Protein AF-A0A0C3FP63-F1 (afdb_monomer)

Mean predicted aligned error: 10.24 Å

Foldseek 3Di:
DDDPDPVVPVDDPDDLQDDDPLQQVQLVCQVVCVVVQWHFDLLSHPPRGQPDDPPDDSPLDQSSQDDPRSNFKGWTQRRVPRAIWMKGKAFCVVFVCCPVVLCCLQVPDCVPPPLAQAFHFPDWDQDPVDNRIIITITHQWAQPLVDDAFFPLLVLQVCLSDLLDLDSVQKTWDCQFFPQAAPSRHRQAGNVDSNHGTDGDHCLVGPIRMHGHCCRVPDDDDPPDPDDPDDLSQLVSLVCCCVSPVQWKALPCLCVVLSVQSNDPDPVSRDDSVRSSVVSVVSVVPDDLCSLLDTIHTPPDDDDPVVVVVSVVVSVVCVVVPRPSHDDD

Solvent-accessible surface area (backbone atoms only — not comparable to full-atom values): 19164 Å² total; per-residue (Å²): 139,80,83,85,56,71,71,81,72,77,53,76,80,83,61,54,91,49,80,51,86,46,42,47,64,53,30,77,42,32,67,60,38,40,76,73,39,30,42,62,54,68,59,36,42,91,82,56,68,75,95,59,63,91,94,50,79,48,83,80,41,67,66,32,56,68,56,96,50,34,74,41,39,51,62,30,33,32,65,90,78,67,48,61,28,28,38,35,59,42,46,43,83,88,33,65,63,37,56,62,48,46,43,51,61,34,63,51,82,41,82,77,40,86,82,53,35,66,52,55,54,80,45,78,47,71,48,95,87,39,91,56,39,35,35,38,31,27,69,53,64,42,63,55,84,80,55,80,57,58,29,42,24,48,49,48,50,52,49,66,69,43,52,82,54,76,51,76,91,32,41,28,22,50,56,68,27,25,88,66,38,49,19,92,67,52,63,62,16,13,50,92,43,56,90,40,69,37,56,66,57,52,59,82,83,28,66,57,58,60,25,46,49,80,59,77,83,67,78,88,72,57,98,86,52,80,75,77,82,73,70,69,47,58,30,50,40,22,48,47,48,41,60,74,39,48,68,38,31,36,85,46,67,83,47,48,69,61,36,56,40,24,48,40,91,51,69,89,69,27,64,52,58,71,52,48,45,49,51,51,52,56,53,56,72,69,54,50,74,68,56,39,45,30,70,23,47,51,60,88,60,83,77,56,74,70,54,57,49,53,46,51,50,51,33,49,49,44,62,74,67,63,59,64,75,51,81,82,131

Structure (mmCIF, N/CA/C/O backbone):
data_AF-A0A0C3FP63-F1
#
_entry.id   AF-A0A0C3FP63-F1
#
loop_
_atom_site.group_PDB
_atom_site.id
_atom_site.type_symbol
_atom_site.label_atom_id
_atom_site.label_alt_id
_atom_site.label_comp_id
_atom_site.label_asym_id
_atom_site.label_entity_id
_atom_site.label_seq_id
_atom_site.pdbx_PDB_ins_code
_atom_site.Cartn_x
_atom_site.Cartn_y
_atom_site.Cartn_z
_atom_site.occupancy
_atom_site.B_iso_or_equiv
_atom_site.auth_seq_id
_atom_site.auth_comp_id
_atom_site.auth_asym_id
_atom_site.auth_atom_id
_atom_site.pdbx_PDB_model_num
ATOM 1 N N . MET A 1 1 ? 28.701 -10.115 16.917 1.00 35.44 1 MET A N 1
ATOM 2 C CA . MET A 1 1 ? 27.230 -10.005 16.890 1.00 35.44 1 MET A CA 1
ATOM 3 C C . MET A 1 1 ? 26.761 -9.943 18.330 1.00 35.44 1 MET A C 1
ATOM 5 O O . MET A 1 1 ? 26.537 -10.978 18.937 1.00 35.44 1 MET A O 1
ATOM 9 N N . GLU A 1 2 ? 26.719 -8.744 18.904 1.00 28.67 2 GLU A N 1
ATOM 10 C CA . GLU A 1 2 ? 26.057 -8.518 20.189 1.00 28.67 2 GLU A CA 1
ATOM 11 C C . GLU A 1 2 ? 24.635 -8.057 19.890 1.00 28.67 2 GLU A C 1
ATOM 13 O O . GLU A 1 2 ? 24.414 -7.119 19.124 1.00 28.67 2 GLU A O 1
ATOM 18 N N . HIS A 1 3 ? 23.670 -8.792 20.432 1.00 36.53 3 HIS A N 1
ATOM 19 C CA . HIS A 1 3 ? 22.254 -8.504 20.303 1.00 36.53 3 HIS A CA 1
ATOM 20 C C . HIS A 1 3 ? 21.933 -7.210 21.055 1.00 36.53 3 HIS A C 1
ATOM 22 O O . HIS A 1 3 ? 21.885 -7.196 22.284 1.00 36.53 3 HIS A O 1
ATOM 28 N N . LEU A 1 4 ? 21.679 -6.129 20.320 1.00 31.22 4 LEU A N 1
ATOM 29 C CA . LEU A 1 4 ? 21.035 -4.943 20.873 1.00 31.22 4 LEU A CA 1
ATOM 30 C C . LEU A 1 4 ? 19.592 -5.314 21.238 1.00 31.22 4 LEU A C 1
ATOM 32 O O . LEU A 1 4 ? 18.709 -5.373 20.384 1.00 31.22 4 LEU A O 1
ATOM 36 N N . THR A 1 5 ? 19.356 -5.625 22.510 1.00 36.62 5 THR A N 1
ATOM 37 C CA . THR A 1 5 ? 18.004 -5.821 23.041 1.00 36.62 5 THR A CA 1
ATOM 38 C C . THR A 1 5 ? 17.283 -4.473 23.204 1.00 36.62 5 THR A C 1
ATOM 40 O O . THR A 1 5 ? 17.937 -3.494 23.573 1.00 36.62 5 THR A O 1
ATOM 43 N N . PRO A 1 6 ? 15.944 -4.413 23.030 1.00 38.72 6 PRO A N 1
ATOM 44 C CA . PRO A 1 6 ? 15.126 -3.187 23.105 1.00 38.72 6 PRO A CA 1
ATOM 45 C C . PRO A 1 6 ? 15.301 -2.324 24.367 1.00 38.72 6 PRO A C 1
ATOM 47 O O . PRO A 1 6 ? 14.989 -1.135 24.349 1.00 38.72 6 PRO A O 1
ATOM 50 N N . ALA A 1 7 ? 15.852 -2.891 25.445 1.00 32.94 7 ALA A N 1
ATOM 51 C CA . ALA A 1 7 ? 16.184 -2.182 26.680 1.00 32.94 7 ALA A CA 1
ATOM 52 C C . ALA A 1 7 ? 17.160 -1.001 26.484 1.00 32.94 7 ALA A C 1
ATOM 54 O O . ALA A 1 7 ? 17.187 -0.096 27.314 1.00 32.94 7 ALA A O 1
ATOM 55 N N . TYR A 1 8 ? 17.922 -0.965 25.382 1.00 36.94 8 TYR A N 1
ATOM 56 C CA . TYR A 1 8 ? 18.882 0.111 25.097 1.00 36.94 8 TYR A CA 1
ATOM 57 C C . TYR A 1 8 ? 18.229 1.480 24.807 1.00 36.94 8 TYR A C 1
ATOM 59 O O . TYR A 1 8 ? 18.916 2.497 24.848 1.00 36.94 8 TYR A O 1
ATOM 67 N N . PHE A 1 9 ? 16.914 1.526 24.550 1.00 39.12 9 PHE A N 1
ATOM 68 C CA . PHE A 1 9 ? 16.173 2.759 24.234 1.00 39.12 9 PHE A CA 1
ATOM 69 C C . PHE A 1 9 ? 15.203 3.228 25.332 1.00 39.12 9 PHE A C 1
ATOM 71 O O . PHE A 1 9 ? 14.447 4.167 25.101 1.00 39.12 9 PHE A O 1
ATOM 78 N N . GLY A 1 10 ? 15.191 2.603 26.517 1.00 34.69 10 GLY A N 1
ATOM 79 C CA . GLY A 1 10 ? 14.303 3.024 27.615 1.00 34.69 10 GLY A CA 1
ATOM 80 C C . GLY A 1 10 ? 12.802 2.893 27.314 1.00 34.69 10 GLY A C 1
ATOM 81 O O . GLY A 1 10 ? 11.982 3.492 28.005 1.00 34.69 10 GLY A O 1
ATOM 82 N N . LEU A 1 11 ? 12.433 2.123 26.288 1.00 45.69 11 LEU A N 1
ATOM 83 C CA . LEU A 1 11 ? 11.050 1.779 25.982 1.00 45.69 11 LEU A CA 1
ATOM 84 C C . LEU A 1 11 ? 10.690 0.532 26.794 1.00 45.69 11 LEU A C 1
ATOM 86 O O . LEU A 1 11 ? 11.304 -0.522 26.606 1.00 45.69 11 LEU A O 1
ATOM 90 N N . GLU A 1 12 ? 9.722 0.644 27.707 1.00 49.94 12 GLU A N 1
ATOM 91 C CA . GLU A 1 12 ? 9.141 -0.543 28.338 1.00 49.94 12 GLU A CA 1
ATOM 92 C C . GLU A 1 12 ? 8.642 -1.516 27.254 1.00 49.94 12 GLU A C 1
ATOM 94 O O . GLU A 1 12 ? 8.151 -1.075 26.208 1.00 49.94 12 GLU A O 1
ATOM 99 N N . PRO A 1 13 ? 8.774 -2.839 27.460 1.00 60.53 13 PRO A N 1
ATOM 100 C CA . PRO A 1 13 ? 8.268 -3.814 26.506 1.00 60.53 13 PRO A CA 1
ATOM 101 C C . PRO A 1 13 ? 6.771 -3.586 26.272 1.00 60.53 13 PRO A C 1
ATOM 103 O O . PRO A 1 13 ? 5.992 -3.469 27.218 1.00 60.53 13 PRO A O 1
ATOM 106 N N . LEU A 1 14 ? 6.378 -3.516 24.998 1.00 68.56 14 LEU A N 1
ATOM 107 C CA . LEU A 1 14 ? 5.006 -3.234 24.588 1.00 68.56 14 LEU A CA 1
ATOM 108 C C . LEU A 1 14 ? 4.030 -4.224 25.243 1.00 68.56 14 LEU A C 1
ATOM 110 O O . LEU A 1 14 ? 4.072 -5.426 24.973 1.00 68.56 14 LEU A O 1
ATOM 114 N N . ASN A 1 15 ? 3.135 -3.716 26.091 1.00 77.94 15 ASN A N 1
ATOM 115 C CA . ASN A 1 15 ? 2.099 -4.529 26.717 1.00 77.94 15 ASN A CA 1
ATOM 116 C C . ASN A 1 15 ? 0.913 -4.691 25.757 1.00 77.94 15 ASN A C 1
ATOM 118 O O . ASN A 1 15 ? 0.068 -3.807 25.651 1.00 77.94 15 ASN A O 1
ATOM 122 N N . LEU A 1 16 ? 0.842 -5.839 25.079 1.00 80.56 16 LEU A N 1
ATOM 123 C CA . LEU A 1 16 ? -0.215 -6.147 24.105 1.00 80.56 16 LEU A CA 1
ATOM 124 C C . LEU A 1 16 ? -1.619 -6.200 24.726 1.00 80.56 16 LEU A C 1
ATOM 126 O O . LEU A 1 16 ? -2.606 -6.026 24.013 1.00 80.56 16 LEU A O 1
ATOM 130 N N . GLY A 1 17 ? -1.709 -6.415 26.042 1.00 79.25 17 GLY A N 1
ATOM 131 C CA . GLY A 1 17 ? -2.965 -6.462 26.784 1.00 79.25 17 GLY A CA 1
ATOM 132 C C . GLY A 1 17 ? -3.493 -5.100 27.237 1.00 79.25 17 GLY A C 1
ATOM 133 O O . GLY A 1 17 ? -4.460 -5.038 27.991 1.00 79.25 17 GLY A O 1
ATOM 134 N N . LYS A 1 18 ? -2.857 -4.004 26.815 1.00 83.62 18 LYS A N 1
ATOM 135 C CA . LYS A 1 18 ? -3.347 -2.642 27.024 1.00 83.62 18 LYS A CA 1
ATOM 136 C C . LYS A 1 18 ? -3.367 -1.897 25.697 1.00 83.62 18 LYS A C 1
ATOM 138 O O . LYS A 1 18 ? -2.550 -2.162 24.811 1.00 83.62 18 LYS A O 1
ATOM 143 N N . LEU A 1 19 ? -4.298 -0.957 25.573 1.00 84.88 19 LEU A N 1
ATOM 144 C CA . LEU A 1 19 ? -4.234 0.037 24.512 1.00 84.88 19 LEU A CA 1
ATOM 145 C C . LEU A 1 19 ? -3.072 0.985 24.794 1.00 84.88 19 LEU A C 1
ATOM 147 O O . LEU A 1 19 ? -2.810 1.359 25.938 1.00 84.88 19 LEU A O 1
ATOM 151 N N . THR A 1 20 ? -2.351 1.350 23.743 1.00 83.50 20 THR A N 1
ATOM 152 C CA . THR A 1 20 ? -1.383 2.445 23.825 1.00 83.50 20 THR A CA 1
ATOM 153 C C . THR A 1 20 ? -2.111 3.792 23.790 1.00 83.50 20 THR A C 1
ATOM 155 O O . THR A 1 20 ? -3.207 3.885 23.244 1.00 83.50 20 THR A O 1
ATOM 158 N N . LEU A 1 21 ? -1.473 4.871 24.257 1.00 82.44 21 LEU A N 1
ATOM 159 C CA . LEU A 1 21 ? -2.008 6.242 24.118 1.00 82.44 21 LEU A CA 1
ATOM 160 C C . LEU A 1 21 ? -2.342 6.613 22.660 1.00 82.44 21 LEU A C 1
ATOM 162 O O . LEU A 1 21 ? -3.172 7.473 22.391 1.00 82.44 21 LEU A O 1
ATOM 166 N N . GLN A 1 22 ? -1.672 5.976 21.695 1.00 82.06 22 GLN A N 1
ATOM 167 C CA . GLN A 1 22 ? -1.927 6.186 20.269 1.00 82.06 22 GLN A CA 1
ATOM 168 C C . GLN A 1 22 ? -3.209 5.493 19.785 1.00 82.06 22 GLN A C 1
ATOM 170 O O . GLN A 1 22 ? -3.723 5.835 18.725 1.00 82.06 22 GLN A O 1
ATOM 175 N N . GLU A 1 23 ? -3.701 4.508 20.534 1.00 87.56 23 GLU A N 1
ATOM 176 C CA . GLU A 1 23 ? -4.875 3.698 20.215 1.00 87.56 23 GLU A CA 1
ATOM 177 C C . GLU A 1 23 ? -6.151 4.182 20.910 1.00 87.56 23 GLU A C 1
ATOM 179 O O . GLU A 1 23 ? -7.236 3.950 20.381 1.00 87.56 23 GLU A O 1
ATOM 184 N N . GLU A 1 24 ? -6.029 4.874 22.048 1.00 89.88 24 GLU A N 1
ATOM 185 C CA . GLU A 1 24 ? -7.158 5.384 22.846 1.00 89.88 24 GLU A CA 1
ATOM 186 C C . GLU A 1 24 ? -8.142 6.203 22.007 1.00 89.88 24 GLU A C 1
ATOM 188 O O . GLU A 1 24 ? -9.342 5.948 22.058 1.00 89.88 24 GLU A O 1
ATOM 193 N N . PHE A 1 25 ? -7.634 7.070 21.121 1.00 91.06 25 PHE A N 1
ATOM 194 C CA . PHE A 1 25 ? -8.463 7.845 20.192 1.00 91.06 25 PHE A CA 1
ATOM 195 C C . PHE A 1 25 ? -9.475 6.976 19.428 1.00 91.06 25 PHE A C 1
ATOM 197 O O . PHE A 1 25 ? -10.627 7.370 19.262 1.00 91.06 25 PHE A O 1
ATOM 204 N N . TRP A 1 26 ? -9.065 5.798 18.953 1.00 93.12 26 TRP A N 1
ATOM 205 C CA . TRP A 1 26 ? -9.946 4.922 18.181 1.00 93.12 26 TRP A CA 1
ATOM 206 C C . TRP A 1 26 ? -10.981 4.221 19.050 1.00 93.12 26 TRP A C 1
ATOM 208 O O . TRP A 1 26 ? -12.105 4.037 18.594 1.00 93.12 26 TRP A O 1
ATOM 218 N N . CYS A 1 27 ? -10.618 3.869 20.284 1.00 92.69 27 CYS A N 1
ATOM 219 C CA . CYS A 1 27 ? -11.555 3.327 21.264 1.00 92.69 27 CYS A CA 1
ATOM 220 C C . CYS A 1 27 ? -12.641 4.361 21.599 1.00 92.69 27 CYS A C 1
ATOM 222 O O . CYS A 1 27 ? -13.831 4.079 21.465 1.00 92.69 27 CYS A O 1
ATOM 224 N N . ASP A 1 28 ? -12.233 5.598 21.899 1.00 92.19 28 ASP A N 1
ATOM 225 C CA . ASP A 1 28 ? -13.142 6.697 22.244 1.00 92.19 28 ASP A CA 1
ATOM 226 C C . ASP A 1 28 ? -14.136 7.013 21.113 1.00 92.19 28 ASP A C 1
ATOM 228 O O . ASP A 1 28 ? -15.292 7.356 21.357 1.00 92.19 28 ASP A O 1
ATOM 232 N N . HIS A 1 29 ? -13.705 6.856 19.856 1.00 92.88 29 HIS A N 1
ATOM 233 C CA . HIS A 1 29 ? -14.516 7.142 18.668 1.00 92.88 29 HIS A CA 1
ATOM 234 C C . HIS A 1 29 ? -15.173 5.897 18.052 1.00 92.88 29 HIS A C 1
ATOM 236 O O . HIS A 1 29 ? -15.817 6.010 17.004 1.00 92.88 29 HIS A O 1
ATOM 242 N N . GLN A 1 30 ? -15.052 4.717 18.675 1.00 94.25 30 GLN A N 1
ATOM 243 C CA . GLN A 1 30 ? -15.555 3.456 18.120 1.00 94.25 30 GLN A CA 1
ATOM 244 C C . GLN A 1 30 ? -17.057 3.528 17.832 1.00 94.25 30 GLN A C 1
ATOM 246 O O . GLN A 1 30 ? -17.494 3.170 16.736 1.00 94.25 30 GLN A O 1
ATOM 251 N N . LYS A 1 31 ? -17.845 4.038 18.786 1.00 94.56 31 LYS A N 1
ATOM 252 C CA . LYS A 1 31 ? -19.304 4.076 18.656 1.00 94.56 31 LYS A CA 1
ATOM 253 C C . LYS A 1 31 ? -19.759 5.012 17.537 1.00 94.56 31 LYS A C 1
ATOM 255 O O . LYS A 1 31 ? -20.627 4.657 16.745 1.00 94.56 31 LYS A O 1
ATOM 260 N N . TRP A 1 32 ? -19.126 6.178 17.436 1.00 94.88 32 TRP A N 1
ATOM 261 C CA . TRP A 1 32 ? -19.396 7.136 16.368 1.00 94.88 32 TRP A CA 1
ATOM 262 C C . TRP A 1 32 ? -19.024 6.573 14.987 1.00 94.88 32 TRP A C 1
ATOM 264 O O . TRP A 1 32 ? -19.816 6.680 14.052 1.00 94.88 32 TRP A O 1
ATOM 274 N N . LEU A 1 33 ? -17.870 5.905 14.857 1.00 95.69 33 LEU A N 1
ATOM 275 C CA . LEU A 1 33 ? -17.480 5.235 13.610 1.00 95.69 33 LEU A CA 1
ATOM 276 C C . LEU A 1 33 ? -18.484 4.146 13.215 1.00 95.69 33 LEU A C 1
ATOM 278 O O . LEU A 1 33 ? -18.855 4.061 12.042 1.00 95.69 33 LEU A O 1
ATOM 282 N N . GLN A 1 34 ? -18.974 3.371 14.188 1.00 96.19 34 GLN A N 1
ATOM 283 C CA . GLN A 1 34 ? -20.010 2.365 13.962 1.00 96.19 34 GLN A CA 1
ATOM 284 C C . GLN A 1 34 ? -21.296 3.001 13.424 1.00 96.19 34 GLN A C 1
ATOM 286 O O . GLN A 1 34 ? -21.867 2.491 12.460 1.00 96.19 34 GLN A O 1
ATOM 291 N N . ASP A 1 35 ? -21.727 4.122 14.003 1.00 95.69 35 ASP A N 1
ATOM 292 C CA . ASP A 1 35 ? -22.914 4.856 13.558 1.00 95.69 35 ASP A CA 1
ATOM 293 C C . ASP A 1 35 ? -22.711 5.472 12.155 1.00 95.69 35 ASP A C 1
ATOM 295 O O . ASP A 1 35 ? -23.657 5.570 11.373 1.00 95.69 35 ASP A O 1
ATOM 299 N N . CYS A 1 36 ? -21.468 5.802 11.779 1.00 95.69 36 CYS A N 1
ATOM 300 C CA . CYS A 1 36 ? -21.077 6.153 10.407 1.00 95.69 36 CYS A CA 1
ATOM 301 C C . CYS A 1 36 ? -20.972 4.948 9.448 1.00 95.69 36 CYS A C 1
ATOM 303 O O . CYS A 1 36 ? -20.681 5.144 8.267 1.00 95.69 36 CYS A O 1
ATOM 305 N N . GLY A 1 37 ? -21.201 3.717 9.916 1.00 97.31 37 GLY A N 1
ATOM 306 C CA . GLY A 1 37 ? -21.165 2.505 9.096 1.00 97.31 37 GLY A CA 1
ATOM 307 C C . GLY A 1 37 ? -19.813 1.783 9.056 1.00 97.31 37 GLY A C 1
ATOM 308 O O . GLY A 1 37 ? -19.596 0.984 8.144 1.00 97.31 37 GLY A O 1
ATOM 309 N N . TYR A 1 38 ? -18.908 2.038 10.005 1.00 97.38 38 TYR A N 1
ATOM 310 C CA . TYR A 1 38 ? -17.561 1.456 10.055 1.00 97.38 38 TYR A CA 1
ATOM 311 C C . TYR A 1 38 ? -17.292 0.772 11.397 1.00 97.38 38 TYR A C 1
ATOM 313 O O . TYR A 1 38 ? -17.278 1.409 12.446 1.00 97.38 38 TYR A O 1
ATOM 321 N N . MET A 1 39 ? -17.065 -0.538 11.372 1.00 96.19 39 MET A N 1
ATOM 322 C CA . MET A 1 39 ? -16.824 -1.339 12.569 1.00 96.19 39 MET A CA 1
ATOM 323 C C . MET A 1 39 ? -15.330 -1.560 12.804 1.00 96.19 39 MET A C 1
ATOM 325 O O . MET A 1 39 ? -14.654 -2.191 11.985 1.00 96.19 39 MET A O 1
ATOM 329 N N . LEU A 1 40 ? -14.798 -1.031 13.906 1.00 94.75 40 LEU A N 1
ATOM 330 C CA . LEU A 1 40 ? -13.422 -1.293 14.331 1.00 94.75 40 LEU A CA 1
ATOM 331 C C . LEU A 1 40 ? -13.253 -2.729 14.852 1.00 94.75 40 LEU A C 1
ATOM 333 O O . LEU A 1 40 ? -14.222 -3.398 15.215 1.00 94.75 40 LEU A O 1
ATOM 337 N N . ARG A 1 41 ? -12.001 -3.192 14.897 1.00 92.12 41 ARG A N 1
ATOM 338 C CA . ARG A 1 41 ? -11.625 -4.502 15.450 1.00 92.12 41 ARG A CA 1
ATOM 339 C C . ARG A 1 41 ? -11.983 -4.623 16.943 1.00 92.12 41 ARG A C 1
ATOM 341 O O . ARG A 1 41 ? -12.010 -3.596 17.627 1.00 92.12 41 ARG A O 1
ATOM 348 N N . PRO A 1 42 ? -12.174 -5.848 17.479 1.00 90.81 42 PRO A N 1
ATOM 349 C CA . PRO A 1 42 ? -12.529 -6.076 18.886 1.00 90.81 42 PRO A CA 1
ATOM 350 C C . PRO A 1 42 ? -1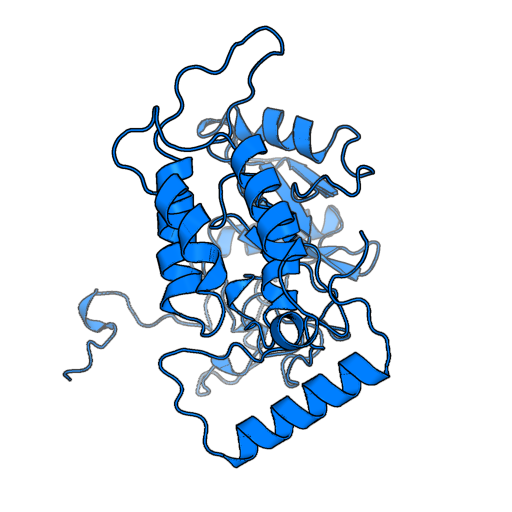1.630 -5.355 19.897 1.00 90.81 42 PRO A C 1
ATOM 352 O O . PRO A 1 42 ? -12.118 -4.895 20.923 1.00 90.81 42 PRO A O 1
ATOM 355 N N . ARG A 1 43 ? -10.342 -5.185 19.571 1.00 91.38 43 ARG A N 1
ATOM 356 C CA . ARG A 1 43 ? -9.356 -4.437 20.367 1.00 91.38 43 ARG A CA 1
ATOM 357 C C . ARG A 1 43 ? -9.803 -3.017 20.745 1.00 91.38 43 ARG A C 1
ATOM 359 O O . ARG A 1 43 ? -9.407 -2.522 21.792 1.00 91.38 43 ARG A O 1
ATOM 366 N N . TYR A 1 44 ? -10.593 -2.356 19.901 1.00 92.69 44 TYR A N 1
ATOM 367 C CA . TYR A 1 44 ? -11.022 -0.965 20.095 1.00 92.69 44 TYR A CA 1
ATOM 368 C C . TYR A 1 44 ? -12.439 -0.849 20.672 1.00 92.69 44 TYR A C 1
ATOM 370 O O . TYR A 1 44 ? -13.027 0.227 20.631 1.00 92.69 44 TYR A O 1
ATOM 378 N N . MET A 1 45 ? -13.013 -1.946 21.171 1.00 90.88 45 MET A N 1
ATOM 379 C CA . MET A 1 45 ? -14.311 -1.921 21.844 1.00 90.88 45 MET A CA 1
ATOM 380 C C . MET A 1 45 ? -14.158 -1.413 23.281 1.00 90.88 45 MET A C 1
ATOM 382 O O . MET A 1 45 ? -13.188 -1.745 23.961 1.00 90.88 45 MET A O 1
ATOM 386 N N . LEU A 1 46 ? -15.135 -0.635 23.759 1.00 85.44 46 LEU A N 1
ATOM 387 C CA . LEU A 1 46 ? -15.100 -0.013 25.091 1.00 85.44 46 LEU A CA 1
ATOM 388 C C . LEU A 1 46 ? -14.956 -1.039 26.230 1.00 85.44 46 LEU A C 1
ATOM 390 O O . LEU A 1 46 ? -14.335 -0.764 27.252 1.00 85.44 46 LEU A O 1
ATOM 394 N N . ASP A 1 47 ? -15.535 -2.222 26.049 1.00 86.06 47 ASP A N 1
ATOM 395 C CA . ASP A 1 47 ? -15.516 -3.346 26.980 1.00 86.06 47 ASP A CA 1
ATOM 396 C C . ASP A 1 47 ? -14.527 -4.446 26.566 1.00 86.06 47 ASP A C 1
ATOM 398 O O . ASP A 1 47 ? -14.660 -5.588 27.011 1.00 86.06 47 ASP A O 1
ATOM 402 N N . TRP A 1 48 ? -13.533 -4.122 25.729 1.00 89.31 48 TRP A N 1
ATOM 403 C CA . TRP A 1 48 ? -12.534 -5.084 25.275 1.00 89.31 48 TRP A CA 1
ATOM 404 C C . TRP A 1 48 ? -11.848 -5.782 26.455 1.00 89.31 48 TRP A C 1
ATOM 406 O O . TRP A 1 48 ? -11.304 -5.161 27.373 1.00 89.31 48 TRP A O 1
ATOM 416 N N . GLN A 1 49 ? -11.858 -7.110 26.397 1.00 85.75 49 GLN A N 1
ATOM 417 C CA . GLN A 1 49 ? -11.125 -7.989 27.293 1.00 85.75 49 GLN A CA 1
ATOM 418 C C . GLN A 1 49 ? -10.200 -8.865 26.463 1.00 85.75 49 GLN A C 1
ATOM 420 O O . GLN A 1 49 ? -10.516 -9.205 25.323 1.00 85.75 49 GLN A O 1
ATOM 425 N N . LEU A 1 50 ? -9.074 -9.260 27.058 1.00 86.81 50 LEU A N 1
ATOM 426 C CA . LEU A 1 50 ? -8.111 -10.138 26.404 1.00 86.81 50 LEU A CA 1
ATOM 427 C C . LEU A 1 50 ? -8.800 -11.420 25.941 1.00 86.81 50 LEU A C 1
ATOM 429 O O . LEU A 1 50 ? -9.387 -12.140 26.750 1.00 86.81 50 LEU A O 1
ATOM 433 N N . SER A 1 51 ? -8.660 -11.749 24.659 1.00 87.06 51 SER A N 1
ATOM 434 C CA . SER A 1 51 ? -9.097 -13.051 24.150 1.00 87.06 51 SER A CA 1
ATOM 435 C C . SER A 1 51 ? -8.175 -14.208 24.579 1.00 87.06 51 SER A C 1
ATOM 437 O O . SER A 1 51 ? -8.466 -15.374 24.296 1.00 87.06 51 SER A O 1
ATOM 439 N N . TRP A 1 52 ? -7.080 -13.903 25.291 1.00 86.69 52 TRP A N 1
ATOM 440 C CA . TRP A 1 52 ? -6.068 -14.851 25.753 1.00 86.69 52 TRP A CA 1
ATOM 441 C C . TRP A 1 52 ? -5.778 -14.746 27.260 1.00 86.69 52 TRP A C 1
ATOM 443 O O . TRP A 1 52 ? -5.973 -13.688 27.863 1.00 86.69 52 TRP A O 1
ATOM 453 N N . PRO A 1 53 ? -5.267 -15.823 27.892 1.00 84.38 53 PRO A N 1
ATOM 454 C CA . PRO A 1 53 ? -4.833 -15.777 29.287 1.00 84.38 53 PRO A CA 1
ATOM 455 C C . PRO A 1 53 ? -3.639 -14.834 29.482 1.00 84.38 53 PRO A C 1
ATOM 457 O O . PRO A 1 53 ? -2.721 -14.828 28.667 1.00 84.38 53 PRO A O 1
ATOM 460 N N . VAL A 1 54 ? -3.601 -14.107 30.603 1.00 76.75 54 VAL A N 1
ATOM 461 C CA . VAL A 1 54 ? -2.562 -13.099 30.915 1.00 76.75 54 VAL A CA 1
ATOM 462 C C . VAL A 1 54 ? -1.131 -13.660 30.839 1.00 76.75 54 VAL A C 1
ATOM 464 O O . VAL A 1 54 ? -0.211 -12.943 30.455 1.00 76.75 54 VAL A O 1
ATOM 467 N N . ASP A 1 55 ? -0.954 -14.950 31.133 1.00 75.62 55 ASP A N 1
ATOM 468 C CA . ASP A 1 55 ? 0.350 -15.626 31.156 1.00 75.62 55 ASP A CA 1
ATOM 469 C C . ASP A 1 55 ? 0.816 -16.142 29.779 1.00 75.62 55 ASP A C 1
ATOM 471 O O . ASP A 1 55 ? 1.890 -16.736 29.655 1.00 75.62 55 ASP A O 1
ATOM 475 N N . VAL A 1 56 ? 0.018 -15.937 28.725 1.00 79.56 56 VAL A N 1
ATOM 476 C CA . VAL A 1 56 ? 0.319 -16.378 27.356 1.00 79.56 56 VAL A CA 1
ATOM 477 C C . VAL A 1 56 ? 0.819 -15.202 26.520 1.00 79.56 56 VAL A C 1
ATOM 479 O O . VAL A 1 56 ? 0.370 -14.063 26.656 1.00 79.56 56 VAL A O 1
ATOM 482 N N . ARG A 1 57 ? 1.746 -15.474 25.592 1.00 73.12 57 ARG A N 1
ATOM 483 C CA . ARG A 1 57 ? 2.155 -14.481 24.593 1.00 73.12 57 ARG A CA 1
ATOM 484 C C . ARG A 1 57 ? 0.966 -14.153 23.691 1.00 73.12 57 ARG A C 1
ATOM 486 O O . ARG A 1 57 ? 0.609 -14.947 22.829 1.00 73.12 57 ARG A O 1
ATOM 493 N N . GLY A 1 58 ? 0.422 -12.947 23.836 1.00 78.44 58 GLY A N 1
ATOM 494 C CA . GLY A 1 58 ? -0.716 -12.480 23.040 1.00 78.44 58 GLY A CA 1
ATOM 495 C C . GLY A 1 58 ? -0.477 -12.450 21.527 1.00 78.44 58 GLY A C 1
ATOM 496 O O . GLY A 1 58 ? -1.437 -12.419 20.779 1.00 78.44 58 GLY A O 1
ATOM 497 N N . MET A 1 59 ? 0.769 -12.522 21.040 1.00 80.06 59 MET A N 1
ATOM 498 C CA . MET A 1 59 ? 1.095 -12.425 19.604 1.00 80.06 59 MET A CA 1
ATOM 499 C C . MET A 1 59 ? 0.361 -13.428 18.690 1.00 80.06 59 MET A C 1
ATOM 501 O O . MET A 1 59 ? 0.305 -13.194 17.486 1.00 80.06 59 MET A O 1
ATOM 505 N N . GLU A 1 60 ? -0.204 -14.509 19.229 1.00 82.62 60 GLU A N 1
ATOM 506 C CA . GLU A 1 60 ? -1.005 -15.495 18.483 1.00 82.62 60 GLU A CA 1
ATOM 507 C C . GLU A 1 60 ? -2.492 -15.115 18.333 1.00 82.62 60 GLU A C 1
ATOM 509 O O . GLU A 1 60 ? -3.245 -15.819 17.660 1.00 82.62 60 GLU A O 1
ATOM 514 N N . TYR A 1 61 ? -2.921 -14.010 18.942 1.00 88.31 61 TYR A N 1
ATOM 515 C CA . TYR A 1 61 ? -4.307 -13.557 18.980 1.00 88.31 61 TYR A CA 1
ATOM 516 C C . TYR A 1 61 ? -4.489 -12.280 18.153 1.00 88.31 61 TYR A C 1
ATOM 518 O O . TYR A 1 61 ? -3.594 -11.435 18.069 1.00 88.31 61 TYR A O 1
ATOM 526 N N . GLU A 1 62 ? -5.655 -12.159 17.521 1.00 90.38 62 GLU A N 1
ATOM 527 C CA . GLU A 1 62 ? -5.983 -11.088 16.571 1.00 90.38 62 GLU A CA 1
ATOM 528 C C . GLU A 1 62 ? -6.018 -9.714 17.259 1.00 90.38 62 GLU A C 1
ATOM 530 O O . GLU A 1 62 ? -5.315 -8.779 16.868 1.00 90.38 62 GLU A O 1
ATOM 535 N N . ASP A 1 63 ? -6.748 -9.628 18.367 1.00 87.94 63 ASP A N 1
ATOM 536 C CA . ASP A 1 63 ? -6.951 -8.424 19.174 1.00 87.94 63 ASP A CA 1
ATOM 537 C C . ASP A 1 63 ? -5.700 -8.009 19.973 1.00 87.94 63 ASP A C 1
ATOM 539 O O . ASP A 1 63 ? -5.635 -6.918 20.547 1.00 87.94 63 ASP A O 1
ATOM 543 N N . ALA A 1 64 ? -4.656 -8.839 19.949 1.00 86.94 64 ALA A N 1
ATOM 544 C CA . ALA A 1 64 ? -3.321 -8.503 20.428 1.00 86.94 64 ALA A CA 1
ATOM 545 C C . ALA A 1 64 ? -2.474 -7.752 19.403 1.00 86.94 64 ALA A C 1
ATOM 547 O O . ALA A 1 64 ? -1.426 -7.254 19.795 1.00 86.94 64 ALA A O 1
ATOM 548 N N . GLN A 1 65 ? -2.852 -7.702 18.119 1.00 86.31 65 GLN A N 1
ATOM 549 C CA . GLN A 1 65 ? -2.009 -7.116 17.074 1.00 86.31 65 GLN A CA 1
ATOM 550 C C . GLN A 1 65 ? -2.198 -5.588 17.011 1.00 86.31 65 GLN A C 1
ATOM 552 O O . GLN A 1 65 ? -3.204 -5.118 16.451 1.00 86.31 65 GLN A O 1
ATOM 557 N N . PRO A 1 66 ? -1.252 -4.789 17.545 1.00 77.44 66 PRO A N 1
ATOM 558 C CA . PRO A 1 66 ? -1.352 -3.341 17.514 1.00 77.44 66 PRO A CA 1
ATOM 559 C C . PRO A 1 66 ? -1.022 -2.825 16.114 1.00 77.44 66 PRO A C 1
ATOM 561 O O . PRO A 1 66 ? -0.282 -3.445 15.344 1.00 77.44 66 PRO A O 1
ATOM 564 N N . LEU A 1 67 ? -1.524 -1.639 15.799 1.00 81.25 67 LEU A N 1
ATOM 565 C CA . LEU A 1 67 ? -1.132 -0.936 14.585 1.00 81.25 67 LEU A CA 1
ATOM 566 C C . LEU A 1 67 ? 0.163 -0.159 14.812 1.00 81.25 67 LEU A C 1
ATOM 568 O O . LEU A 1 67 ? 0.258 0.659 15.722 1.00 81.25 67 LEU A O 1
ATOM 572 N N . ILE A 1 68 ? 1.135 -0.337 13.914 1.00 73.56 68 ILE A N 1
ATOM 573 C CA . ILE A 1 68 ? 2.432 0.364 13.969 1.00 73.56 68 ILE A CA 1
ATOM 574 C C . ILE A 1 68 ? 2.255 1.894 13.920 1.00 73.56 68 ILE A C 1
ATOM 576 O O . ILE A 1 68 ? 3.037 2.635 14.507 1.00 73.56 68 ILE A O 1
ATOM 580 N N . ARG A 1 69 ? 1.222 2.383 13.219 1.00 80.12 69 ARG A N 1
ATOM 581 C CA . ARG A 1 69 ? 0.927 3.816 13.042 1.00 80.12 69 ARG A CA 1
ATOM 582 C C . ARG A 1 69 ? -0.424 4.209 13.639 1.00 80.12 69 ARG A C 1
ATOM 584 O O . ARG A 1 69 ? -1.091 5.085 13.081 1.00 80.12 69 ARG A O 1
ATOM 591 N N . ALA A 1 70 ? -0.801 3.591 14.763 1.00 81.06 70 ALA A N 1
ATOM 592 C CA . ALA A 1 70 ? -2.090 3.794 15.430 1.00 81.06 70 ALA A CA 1
ATOM 593 C C . ALA A 1 70 ? -2.446 5.275 15.642 1.00 81.06 70 ALA A C 1
ATOM 595 O O . ALA A 1 70 ? -3.601 5.643 15.504 1.00 81.06 70 ALA A O 1
ATOM 596 N N . LEU A 1 71 ? -1.464 6.164 15.837 1.00 85.00 71 LEU A N 1
ATOM 597 C CA . LEU A 1 71 ? -1.710 7.605 15.983 1.00 85.00 71 LEU A CA 1
ATOM 598 C C . LEU A 1 71 ? -2.443 8.249 14.785 1.00 85.00 71 LEU A C 1
ATOM 600 O O . LEU A 1 71 ? -3.066 9.298 14.926 1.00 85.00 71 LEU A O 1
ATOM 604 N N . THR A 1 72 ? -2.314 7.674 13.587 1.00 86.50 72 THR A N 1
ATOM 605 C CA . THR A 1 72 ? -2.826 8.275 12.341 1.00 86.50 72 THR A CA 1
ATOM 606 C C . THR A 1 72 ? -3.561 7.303 11.430 1.00 86.50 72 THR A C 1
ATOM 608 O O . THR A 1 72 ? -4.234 7.760 10.512 1.00 86.50 72 THR A O 1
ATOM 611 N N . ILE A 1 73 ? -3.427 5.993 11.636 1.00 90.62 73 ILE A N 1
ATOM 612 C CA . ILE A 1 73 ? -3.982 4.965 10.755 1.00 90.62 73 ILE A CA 1
ATOM 613 C C . ILE A 1 73 ? -4.676 3.895 11.593 1.00 90.62 73 ILE A C 1
ATOM 615 O O . ILE A 1 73 ? -4.108 3.450 12.589 1.00 90.62 73 ILE A O 1
ATOM 619 N N . ASN A 1 74 ? -5.857 3.462 11.151 1.00 93.62 74 ASN A N 1
ATOM 620 C CA . ASN A 1 74 ? -6.542 2.267 11.640 1.00 93.62 74 ASN A CA 1
ATOM 621 C C . ASN A 1 74 ? -7.200 1.491 10.497 1.00 93.62 74 ASN A C 1
ATOM 623 O O . ASN A 1 74 ? -7.283 1.981 9.375 1.00 93.62 74 ASN A O 1
ATOM 627 N N . ASP A 1 75 ? -7.624 0.269 10.767 1.00 93.38 75 ASP A N 1
ATOM 628 C CA . ASP A 1 75 ? -8.358 -0.593 9.858 1.00 93.38 75 ASP A CA 1
ATOM 629 C C . ASP A 1 75 ? -9.777 -0.843 10.389 1.00 93.38 75 ASP A C 1
ATOM 631 O O . ASP A 1 75 ? -10.046 -0.803 11.591 1.00 93.38 75 ASP A O 1
ATOM 635 N N . THR A 1 76 ? -10.725 -1.033 9.477 1.00 94.25 76 THR A N 1
ATOM 636 C CA . THR A 1 76 ? -12.132 -1.214 9.836 1.00 94.25 76 THR A CA 1
ATOM 637 C C . THR A 1 76 ? -12.880 -2.017 8.779 1.00 94.25 76 THR A C 1
ATOM 639 O O . THR A 1 76 ? -12.454 -2.117 7.627 1.00 94.25 76 THR A O 1
ATOM 642 N N . THR A 1 77 ? -14.023 -2.574 9.170 1.00 95.19 77 THR A N 1
ATOM 643 C CA . THR A 1 77 ? -14.975 -3.213 8.261 1.00 95.19 77 THR A CA 1
ATOM 644 C C . THR A 1 77 ? -16.103 -2.240 7.949 1.00 95.19 77 THR A C 1
ATOM 646 O O . THR A 1 77 ? -16.829 -1.813 8.848 1.00 95.19 77 THR A O 1
ATOM 649 N N . ARG A 1 78 ? -16.290 -1.901 6.674 1.00 96.06 78 ARG A N 1
ATOM 650 C CA . ARG A 1 78 ? -17.451 -1.135 6.222 1.00 96.06 78 ARG A CA 1
ATOM 651 C C . ARG A 1 78 ? -18.697 -2.020 6.284 1.00 96.06 78 ARG A C 1
ATOM 653 O O . ARG A 1 78 ? -18.765 -3.064 5.645 1.00 96.06 78 ARG A O 1
ATOM 660 N N . LEU A 1 79 ? -19.704 -1.588 7.036 1.00 97.00 79 LEU A N 1
ATOM 661 C CA . LEU A 1 79 ? -20.904 -2.374 7.330 1.00 97.00 79 LEU A CA 1
ATOM 662 C C . LEU A 1 79 ? -21.832 -2.564 6.123 1.00 97.00 79 LEU A C 1
ATOM 664 O O . LEU A 1 79 ? -22.611 -3.511 6.107 1.00 97.00 79 LEU A O 1
ATOM 668 N N . SER A 1 80 ? -21.762 -1.691 5.114 1.00 96.69 80 SER A N 1
ATOM 669 C CA . SER A 1 80 ? -22.651 -1.761 3.946 1.00 96.69 80 SER A CA 1
ATOM 670 C C . SER A 1 80 ? -22.389 -2.966 3.041 1.00 96.69 80 SER A C 1
ATOM 672 O O . SER A 1 80 ? -23.309 -3.435 2.379 1.00 96.69 80 SER A O 1
ATOM 674 N N . ASP A 1 81 ? -21.143 -3.435 2.971 1.00 94.19 81 ASP A N 1
ATOM 675 C CA . ASP A 1 81 ? -20.709 -4.485 2.040 1.00 94.19 81 ASP A CA 1
ATOM 676 C C . ASP A 1 81 ? -19.674 -5.459 2.626 1.00 94.19 81 ASP A C 1
ATOM 678 O O . ASP A 1 81 ? -19.231 -6.376 1.937 1.00 94.19 81 ASP A O 1
ATOM 682 N N . GLY A 1 82 ? -19.270 -5.275 3.886 1.00 91.88 82 GLY A N 1
ATOM 683 C CA . GLY A 1 82 ? -18.239 -6.092 4.526 1.00 91.88 82 GLY A CA 1
ATOM 684 C C . GLY A 1 82 ? -16.838 -5.873 3.947 1.00 91.88 82 GLY A C 1
ATOM 685 O O . GLY A 1 82 ? -15.959 -6.722 4.124 1.00 91.88 82 GLY A O 1
ATOM 686 N N . ALA A 1 83 ? -16.614 -4.774 3.216 1.00 91.00 83 ALA A N 1
ATOM 687 C CA . ALA A 1 83 ? -15.299 -4.444 2.686 1.00 91.00 83 ALA A CA 1
ATOM 688 C C . ALA A 1 83 ? -14.379 -3.940 3.802 1.00 91.00 83 ALA A C 1
ATOM 690 O O . ALA A 1 83 ? -14.766 -3.100 4.619 1.00 91.00 83 ALA A O 1
ATOM 691 N N . TYR A 1 84 ? -13.135 -4.407 3.800 1.00 91.75 84 TYR A N 1
ATOM 692 C CA . TYR A 1 84 ? -12.112 -3.888 4.697 1.00 91.75 84 TYR A CA 1
ATOM 693 C C . TYR A 1 84 ? -11.481 -2.631 4.125 1.00 91.75 84 TYR A C 1
ATOM 695 O O . TYR A 1 84 ? -11.097 -2.575 2.955 1.00 91.75 84 TYR A O 1
ATOM 703 N N . VAL A 1 85 ? -11.377 -1.614 4.969 1.00 94.31 85 VAL A N 1
ATOM 704 C CA . VAL A 1 85 ? -10.906 -0.290 4.580 1.00 94.31 85 VAL A CA 1
ATOM 705 C C . VAL A 1 85 ? -9.931 0.246 5.618 1.00 94.31 85 VAL A C 1
ATOM 707 O O . VAL A 1 85 ? -9.970 -0.112 6.795 1.00 94.31 85 VAL A O 1
ATOM 710 N N . THR A 1 86 ? -9.049 1.120 5.161 1.00 94.62 86 THR A N 1
ATOM 711 C CA . THR A 1 86 ? -8.122 1.869 6.000 1.00 94.62 86 THR A CA 1
ATOM 712 C C . THR A 1 86 ? -8.749 3.213 6.360 1.00 94.62 86 THR A C 1
ATOM 714 O O . THR A 1 86 ? -9.269 3.921 5.495 1.00 94.62 86 THR A O 1
ATOM 717 N N . LEU A 1 87 ? -8.657 3.585 7.630 1.00 94.19 87 LEU A N 1
ATOM 718 C CA . LEU A 1 87 ? -8.936 4.913 8.156 1.00 94.19 87 LEU A CA 1
ATOM 719 C C . LEU A 1 87 ? -7.616 5.665 8.311 1.00 94.19 87 LEU A C 1
ATOM 721 O O . LEU A 1 87 ? -6.717 5.191 8.999 1.00 94.19 87 LEU A O 1
ATOM 725 N N . LYS A 1 88 ? -7.491 6.847 7.704 1.00 90.81 88 LYS A N 1
ATOM 726 C CA . LYS A 1 88 ? -6.319 7.722 7.869 1.00 90.81 88 LYS A CA 1
ATOM 727 C C . LYS A 1 88 ? -6.741 9.091 8.380 1.00 90.81 88 LYS A C 1
ATOM 729 O O . LYS A 1 88 ? -7.487 9.796 7.705 1.00 90.81 88 LYS A O 1
ATOM 734 N N . ILE A 1 89 ? -6.220 9.487 9.536 1.00 88.44 89 ILE A N 1
ATOM 735 C CA . ILE A 1 89 ? -6.404 10.827 10.096 1.00 88.44 89 ILE A CA 1
ATOM 736 C C . ILE A 1 89 ? -5.503 11.810 9.349 1.00 88.44 89 ILE A C 1
ATOM 738 O O . ILE A 1 89 ? -4.293 11.603 9.222 1.00 88.44 89 ILE A O 1
ATOM 742 N N . ILE A 1 90 ? -6.089 12.916 8.904 1.00 83.94 90 ILE A N 1
ATOM 743 C CA . ILE A 1 90 ? -5.389 14.084 8.376 1.00 83.94 90 ILE A CA 1
ATOM 744 C C . ILE A 1 90 ? -5.772 15.302 9.209 1.00 83.94 90 ILE A C 1
ATOM 746 O O . ILE A 1 90 ? -6.930 15.462 9.588 1.00 83.94 90 ILE A O 1
ATOM 750 N N . LYS A 1 91 ? -4.783 16.161 9.476 1.00 83.81 91 LYS A N 1
ATOM 751 C CA . LYS A 1 91 ? -4.977 17.462 10.117 1.00 83.81 91 LYS A CA 1
ATOM 752 C C . LYS A 1 91 ? -4.925 18.579 9.073 1.00 83.81 91 LYS A C 1
ATOM 754 O O . LYS A 1 91 ? -3.825 18.845 8.576 1.00 83.81 91 LYS A O 1
ATOM 759 N N . PRO A 1 92 ? -6.061 19.190 8.689 1.00 77.06 92 PRO A N 1
ATOM 760 C CA . PRO A 1 92 ? -6.092 20.249 7.687 1.00 77.06 92 PRO A CA 1
ATOM 761 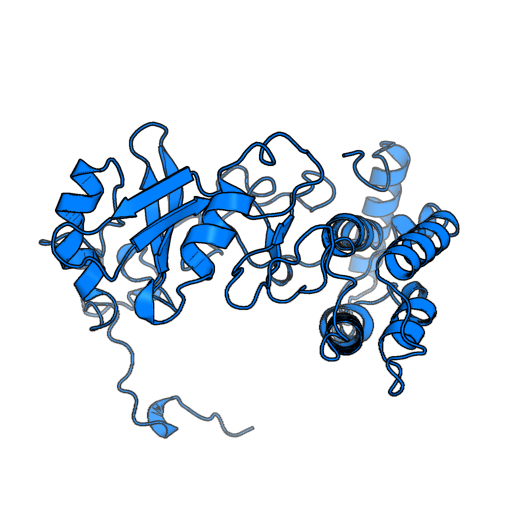C C . PRO A 1 92 ? -5.172 21.433 8.016 1.00 77.06 92 PRO A C 1
ATOM 763 O O . PRO A 1 92 ? -4.526 21.945 7.112 1.00 77.06 92 PRO A O 1
ATOM 766 N N . SER A 1 93 ? -5.030 21.838 9.281 1.00 77.00 93 SER A N 1
ATOM 767 C CA . SER A 1 93 ? -4.187 22.976 9.688 1.00 77.00 93 SER A CA 1
ATOM 768 C C . SER A 1 93 ? -2.706 22.788 9.358 1.00 77.00 93 SER A C 1
ATOM 770 O O . SER A 1 93 ? -2.042 23.717 8.903 1.00 77.00 93 SER A O 1
ATOM 772 N N . LEU A 1 94 ? -2.182 21.575 9.549 1.00 71.12 94 LEU A N 1
ATOM 773 C CA . LEU A 1 94 ? -0.796 21.226 9.226 1.00 71.12 94 LEU A CA 1
ATOM 774 C C . LEU A 1 94 ? -0.601 21.037 7.723 1.00 71.12 94 LEU A C 1
ATOM 776 O O . LEU A 1 94 ? 0.521 21.084 7.215 1.00 71.12 94 LEU A O 1
ATOM 780 N N . HIS A 1 95 ? -1.693 20.761 7.016 1.00 63.84 95 HIS A N 1
ATOM 781 C CA . HIS A 1 95 ? -1.683 20.255 5.661 1.00 63.84 95 HIS A CA 1
ATOM 782 C C . HIS A 1 95 ? -2.841 20.822 4.821 1.00 63.84 95 HIS A C 1
ATOM 784 O O . HIS A 1 95 ? -3.621 20.043 4.262 1.00 63.84 95 HIS A O 1
ATOM 790 N N . PRO A 1 96 ? -2.954 22.157 4.689 1.00 59.72 96 PRO A N 1
ATOM 791 C CA . PRO A 1 96 ? -4.133 22.799 4.104 1.00 59.72 96 PRO A CA 1
ATOM 792 C C . PRO A 1 96 ? -4.374 22.358 2.658 1.00 59.72 96 PRO A C 1
ATOM 794 O O . PRO A 1 96 ? -5.511 22.168 2.242 1.00 59.72 96 PRO A O 1
ATOM 797 N N . TYR A 1 97 ? -3.302 22.070 1.918 1.00 56.06 97 TYR A N 1
ATOM 798 C CA . TYR A 1 97 ? -3.383 21.582 0.544 1.00 56.06 97 TYR A CA 1
ATOM 799 C C . TYR A 1 97 ? -3.697 20.083 0.426 1.00 56.06 97 TYR A C 1
ATOM 801 O O . TYR A 1 97 ? -4.172 19.664 -0.626 1.00 56.06 97 TYR A O 1
ATOM 809 N N . LYS A 1 98 ? -3.477 19.260 1.469 1.00 57.28 98 LYS A N 1
ATOM 810 C CA . LYS A 1 98 ? -3.698 17.801 1.390 1.00 57.28 98 LYS A CA 1
ATOM 811 C C . LYS A 1 98 ? -5.164 17.457 1.226 1.00 57.28 98 LYS A C 1
ATOM 813 O O . LYS A 1 98 ? -5.475 16.546 0.476 1.00 57.28 98 LYS A O 1
ATOM 818 N N . VAL A 1 99 ? -6.052 18.140 1.942 1.00 56.31 99 VAL A N 1
ATOM 819 C CA . VAL A 1 99 ? -7.471 17.773 1.946 1.00 56.31 99 VAL A CA 1
ATOM 820 C C . VAL A 1 99 ? -8.112 18.177 0.626 1.00 56.31 99 VAL A C 1
ATOM 822 O O . VAL A 1 99 ? -8.639 17.312 -0.057 1.00 56.31 99 VAL A O 1
ATOM 825 N N . ASP A 1 100 ? -7.965 19.425 0.185 1.00 58.59 100 ASP A N 1
ATOM 826 C CA . ASP A 1 100 ? -8.595 19.873 -1.063 1.00 58.59 100 ASP A CA 1
ATOM 827 C C . ASP A 1 100 ? -7.946 19.272 -2.319 1.00 58.59 100 ASP A C 1
ATOM 829 O O . ASP A 1 100 ? -8.658 18.920 -3.260 1.00 58.59 100 ASP A O 1
ATOM 833 N N . THR A 1 101 ? -6.621 19.071 -2.335 1.00 55.00 101 THR A N 1
ATOM 834 C CA . THR A 1 101 ? -5.920 18.473 -3.490 1.00 55.00 101 THR A CA 1
ATOM 835 C C . THR A 1 101 ? -6.118 16.963 -3.547 1.00 55.00 101 THR A C 1
ATOM 837 O O . THR A 1 101 ? -6.489 16.453 -4.602 1.00 55.00 101 THR A O 1
ATOM 840 N N . ALA A 1 102 ? -5.953 16.234 -2.431 1.00 54.44 102 ALA A N 1
ATOM 841 C CA . ALA A 1 102 ? -6.216 14.794 -2.425 1.00 54.44 102 ALA A CA 1
ATOM 842 C C . ALA A 1 102 ? -7.705 14.506 -2.649 1.00 54.44 102 ALA A C 1
ATOM 844 O O . ALA A 1 102 ? -8.022 13.586 -3.394 1.00 54.44 102 ALA A O 1
ATOM 845 N N . MET A 1 103 ? -8.628 15.314 -2.105 1.00 57.34 103 MET A N 1
ATOM 846 C CA . MET A 1 103 ? -10.045 15.190 -2.459 1.00 57.34 103 MET A CA 1
ATOM 847 C C . MET A 1 103 ? -10.283 15.549 -3.926 1.00 57.34 103 MET A C 1
ATOM 849 O O . MET A 1 103 ? -10.993 14.826 -4.604 1.00 57.34 103 MET A O 1
ATOM 853 N N . SER A 1 104 ? -9.688 16.599 -4.490 1.00 56.72 104 SER A N 1
ATOM 854 C CA . SER A 1 104 ? -9.926 16.896 -5.908 1.00 56.72 104 SER A CA 1
ATOM 855 C C . SER A 1 104 ? -9.359 15.816 -6.843 1.00 56.72 104 SER A C 1
ATOM 857 O O . SER A 1 104 ? -10.003 15.530 -7.845 1.00 56.72 104 SER A O 1
ATOM 859 N N . LEU A 1 105 ? -8.215 15.199 -6.525 1.00 56.28 105 LEU A N 1
ATOM 860 C CA . LEU A 1 105 ? -7.604 14.118 -7.317 1.00 56.28 105 LEU A CA 1
ATOM 861 C C . LEU A 1 105 ? -8.323 12.771 -7.145 1.00 56.28 105 LEU A C 1
ATOM 863 O O . LEU A 1 105 ? -8.506 12.040 -8.114 1.00 56.28 105 LEU A O 1
ATOM 867 N N . CYS A 1 106 ? -8.760 12.449 -5.925 1.00 55.41 106 CYS A N 1
ATOM 868 C CA . CYS A 1 106 ? -9.345 11.142 -5.614 1.00 55.41 106 CYS A CA 1
ATOM 869 C C . CYS A 1 106 ? -10.883 11.119 -5.700 1.00 55.41 106 CYS A C 1
ATOM 871 O O . CYS A 1 106 ? -11.462 10.041 -5.801 1.00 55.41 106 CYS A O 1
ATOM 873 N N . LEU A 1 107 ? -11.553 12.280 -5.638 1.00 53.28 107 LEU A N 1
ATOM 874 C CA . LEU A 1 107 ? -13.020 12.408 -5.570 1.00 53.28 107 LEU A CA 1
ATOM 875 C C . LEU A 1 107 ? -13.643 12.911 -6.888 1.00 53.28 107 LEU A C 1
ATOM 877 O O . LEU A 1 107 ? -14.811 12.627 -7.149 1.00 53.28 107 LEU A O 1
ATOM 881 N N . LYS A 1 108 ? -12.906 13.644 -7.744 1.00 48.66 108 LYS A N 1
ATOM 882 C CA . LYS A 1 108 ? -13.427 14.103 -9.047 1.00 48.66 108 LYS A CA 1
ATOM 883 C C . LYS A 1 108 ? -13.024 13.147 -10.165 1.00 48.66 108 LYS A C 1
ATOM 885 O O . LYS A 1 108 ? -11.912 13.231 -10.656 1.00 48.66 108 LYS A O 1
ATOM 890 N N . GLN A 1 109 ? -13.963 12.307 -10.604 1.00 43.66 109 GLN A N 1
ATOM 891 C CA . GLN A 1 109 ? -14.070 11.738 -11.965 1.00 43.66 109 GLN A CA 1
ATOM 892 C C . GLN A 1 109 ? -12.877 10.964 -12.576 1.00 43.66 109 GLN A C 1
ATOM 894 O O . GLN A 1 109 ? -13.056 10.379 -13.637 1.00 43.66 109 GLN A O 1
ATOM 899 N N . LEU A 1 110 ? -11.715 10.864 -11.927 1.00 51.28 110 LEU A N 1
ATOM 900 C CA . LEU A 1 110 ? -10.587 10.044 -12.380 1.00 51.28 110 LEU A CA 1
ATOM 901 C C . LEU A 1 110 ? -10.641 8.599 -11.863 1.00 51.28 110 LEU A C 1
ATOM 903 O O . LEU A 1 110 ? -9.802 7.790 -12.234 1.00 51.28 110 LEU A O 1
ATOM 907 N N . THR A 1 111 ? -11.603 8.220 -11.018 1.00 51.41 111 THR A N 1
ATOM 908 C CA . THR A 1 111 ? -11.741 6.820 -10.566 1.00 51.41 111 THR A CA 1
ATOM 909 C C . THR A 1 111 ? -12.169 5.865 -11.681 1.00 51.41 111 THR A C 1
ATOM 911 O O . THR A 1 111 ? -11.972 4.661 -11.547 1.00 51.41 111 THR A O 1
ATOM 914 N N . SER A 1 112 ? -12.734 6.380 -12.779 1.00 57.78 112 SER A N 1
ATOM 915 C CA . SER A 1 112 ? -13.043 5.595 -13.979 1.00 57.78 112 SER A CA 1
ATOM 916 C C . SER A 1 112 ? -11.886 5.511 -14.973 1.00 57.78 112 SER A C 1
ATOM 918 O O . SER A 1 112 ? -12.003 4.766 -15.942 1.00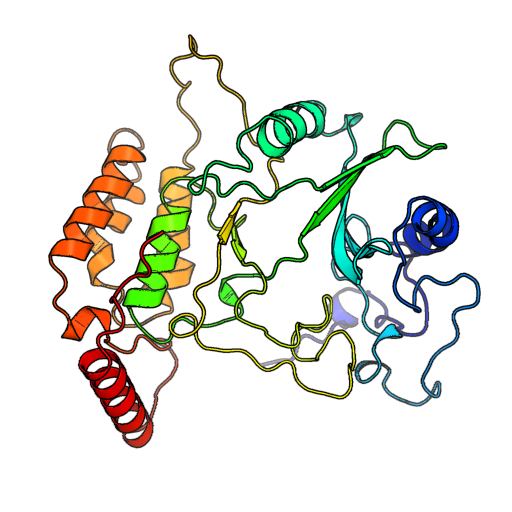 57.78 112 SER A O 1
ATOM 920 N N . ASP A 1 113 ? -10.811 6.280 -14.778 1.00 66.00 113 ASP A N 1
ATOM 921 C CA . ASP A 1 113 ? -9.627 6.172 -15.623 1.00 66.00 113 ASP A CA 1
ATOM 922 C C . ASP A 1 113 ? -8.810 4.949 -15.167 1.00 66.00 113 ASP A C 1
ATOM 924 O O . ASP A 1 113 ? -8.328 4.933 -14.028 1.00 66.00 113 ASP A O 1
ATOM 928 N N . PRO A 1 114 ? -8.671 3.899 -15.997 1.00 67.19 114 PRO A N 1
ATOM 929 C CA . PRO A 1 114 ? -7.887 2.724 -15.633 1.00 67.19 114 PRO A CA 1
ATOM 930 C C . PRO A 1 114 ? -6.422 3.069 -15.331 1.00 67.19 114 PRO A C 1
ATOM 932 O O . PRO A 1 114 ? -5.841 2.411 -14.463 1.00 67.19 114 PRO A O 1
ATOM 935 N N . LEU A 1 115 ? -5.889 4.132 -15.953 1.00 69.69 115 LEU A N 1
ATOM 936 C CA . LEU A 1 115 ? -4.528 4.645 -15.760 1.00 69.69 115 LEU A CA 1
ATOM 937 C C . LEU A 1 115 ? -4.380 5.467 -14.476 1.00 69.69 115 LEU A C 1
ATOM 939 O O . LEU A 1 115 ? -3.272 5.762 -14.037 1.00 69.69 115 LEU A O 1
ATOM 943 N N . ASN A 1 116 ? -5.483 5.829 -13.815 1.00 75.69 116 ASN A N 1
ATOM 944 C CA . ASN A 1 116 ? -5.378 6.496 -12.531 1.00 75.69 116 ASN A CA 1
ATOM 945 C C . ASN A 1 116 ? -4.954 5.493 -11.451 1.00 75.69 116 ASN A C 1
ATOM 947 O O . ASN A 1 116 ? -5.722 4.622 -11.016 1.00 75.69 116 ASN A O 1
ATOM 951 N N . HIS A 1 117 ? -3.719 5.669 -11.002 1.00 80.2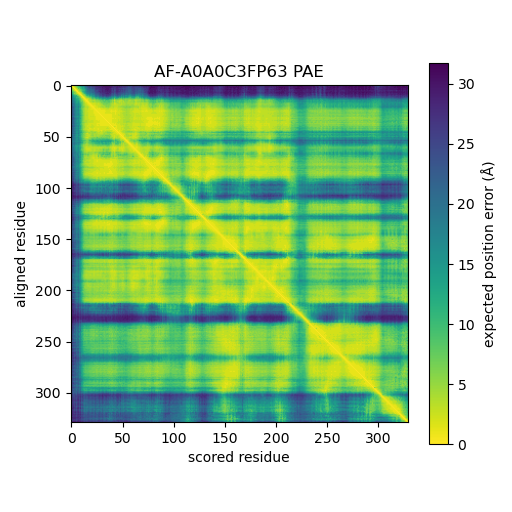5 117 HIS A N 1
ATOM 952 C CA . HIS A 1 117 ? -3.112 4.938 -9.901 1.00 80.25 117 HIS A CA 1
ATOM 953 C C . HIS A 1 117 ? -3.215 5.697 -8.565 1.00 80.25 117 HIS A C 1
ATOM 955 O O . HIS A 1 117 ? -2.667 5.249 -7.568 1.00 80.25 117 HIS A O 1
ATOM 961 N N . CYS A 1 118 ? -3.936 6.818 -8.463 1.00 79.81 118 CYS A N 1
ATOM 962 C CA . CYS A 1 118 ? -4.182 7.444 -7.160 1.00 79.81 118 CYS A CA 1
ATOM 963 C C . CYS A 1 118 ? -5.070 6.554 -6.279 1.00 79.81 118 CYS A C 1
ATOM 965 O O . CYS A 1 118 ? -6.092 6.033 -6.733 1.00 79.81 118 CYS A O 1
ATOM 967 N N . VAL A 1 119 ? -4.719 6.413 -4.996 1.00 84.56 119 VAL A N 1
ATOM 968 C CA . VAL A 1 119 ? -5.560 5.680 -4.041 1.00 84.56 119 VAL A CA 1
ATOM 969 C C . VAL A 1 119 ? -6.970 6.294 -3.966 1.00 84.56 119 VAL A C 1
ATOM 971 O O . VAL A 1 119 ? -7.106 7.492 -3.707 1.00 84.56 119 VAL A O 1
ATOM 974 N N . PRO A 1 120 ? -8.045 5.511 -4.167 1.00 84.00 120 PRO A N 1
ATOM 975 C CA . PRO A 1 120 ? -9.394 6.053 -4.117 1.00 84.00 120 PRO A CA 1
ATOM 976 C C . PRO A 1 120 ? -9.793 6.420 -2.683 1.00 84.00 120 PRO A C 1
ATOM 978 O O . PRO A 1 120 ? -9.499 5.698 -1.728 1.00 84.00 120 PRO A O 1
ATOM 981 N N . ILE A 1 121 ? -10.523 7.528 -2.541 1.00 84.94 121 ILE A N 1
ATOM 982 C CA . ILE A 1 121 ? -11.134 7.942 -1.275 1.00 84.94 121 ILE A CA 1
ATOM 983 C C . ILE A 1 121 ? -12.619 7.592 -1.344 1.00 84.94 121 ILE A C 1
ATOM 985 O O . ILE A 1 121 ? -13.376 8.207 -2.090 1.00 84.94 121 ILE A O 1
ATOM 989 N N . TYR A 1 122 ? -13.038 6.597 -0.566 1.00 87.25 122 TYR A N 1
ATOM 990 C CA . TYR A 1 122 ? -14.432 6.154 -0.517 1.00 87.25 122 TYR A CA 1
ATOM 991 C C . TYR A 1 122 ? -15.318 7.103 0.280 1.00 87.25 122 TYR A C 1
ATOM 993 O O . TYR A 1 122 ? -16.494 7.254 -0.038 1.00 87.25 122 TYR A O 1
ATOM 1001 N N . ASN A 1 123 ? -14.778 7.695 1.346 1.00 88.62 123 ASN A N 1
ATOM 1002 C CA . ASN A 1 123 ? -15.522 8.592 2.218 1.00 88.62 123 ASN A CA 1
ATOM 1003 C C . ASN A 1 123 ? -14.580 9.521 2.993 1.00 88.62 123 AS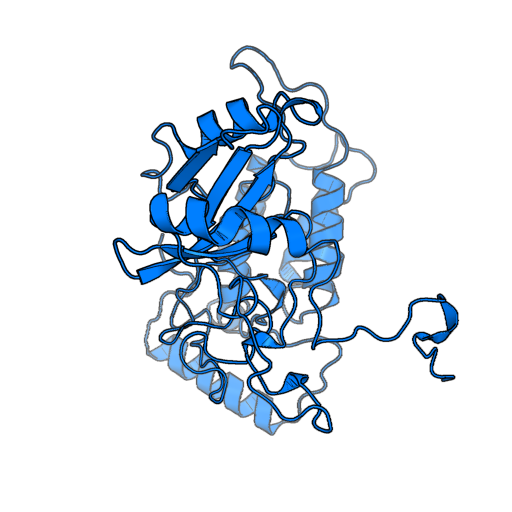N A C 1
ATOM 1005 O O . ASN A 1 123 ? -13.402 9.213 3.192 1.00 88.62 123 ASN A O 1
ATOM 1009 N N . VAL A 1 124 ? -15.122 10.644 3.452 1.00 88.44 124 VAL A N 1
ATOM 1010 C CA . VAL A 1 124 ? -14.426 11.660 4.239 1.00 88.44 124 VAL A CA 1
ATOM 1011 C C . VAL A 1 124 ? -15.275 11.970 5.465 1.00 88.44 124 VAL A C 1
ATOM 1013 O O . VAL A 1 124 ? -16.312 12.625 5.365 1.00 88.44 124 VAL A O 1
ATOM 1016 N N . LEU A 1 125 ? -14.838 11.497 6.629 1.00 91.00 125 LEU A N 1
ATOM 1017 C CA . LEU A 1 125 ? -15.545 11.684 7.891 1.00 91.00 125 LEU A CA 1
ATOM 1018 C C . LEU A 1 125 ? -14.957 12.882 8.636 1.00 91.00 125 LEU A C 1
ATOM 1020 O O . LEU A 1 125 ? -13.753 12.942 8.894 1.00 91.00 125 LEU A O 1
ATOM 1024 N N . LYS A 1 126 ? -15.812 13.839 8.988 1.00 89.56 126 LYS A N 1
ATOM 1025 C CA . LYS A 1 126 ? -15.443 14.999 9.805 1.00 89.56 126 LYS A CA 1
ATOM 1026 C C . LYS A 1 126 ? -15.813 14.709 11.249 1.00 89.56 126 LYS A C 1
ATOM 1028 O O . LYS A 1 126 ? -16.954 14.324 11.507 1.00 89.56 126 LYS A O 1
ATOM 1033 N N . LEU A 1 127 ? -14.864 14.881 12.165 1.00 85.94 127 LEU A N 1
ATOM 1034 C CA . LEU A 1 127 ? -15.149 14.676 13.577 1.00 85.94 127 LEU A CA 1
ATOM 1035 C C . LEU A 1 127 ? -16.116 15.762 14.074 1.00 85.94 127 LEU A C 1
ATOM 1037 O O . LEU A 1 127 ? -15.904 16.934 13.764 1.00 85.94 127 LEU A O 1
ATOM 1041 N N . PRO A 1 128 ? -17.145 15.409 14.866 1.00 80.25 128 PRO A N 1
ATOM 1042 C CA . PRO A 1 128 ? -18.052 16.398 15.448 1.00 80.25 128 PRO A CA 1
ATOM 1043 C C . PRO A 1 128 ? -17.351 17.376 16.403 1.00 80.25 128 PRO A C 1
ATOM 1045 O O . PRO A 1 128 ? -17.759 18.528 16.515 1.00 80.25 128 PRO A O 1
ATOM 1048 N N . GLU A 1 129 ? -16.308 16.908 17.092 1.00 84.00 129 GLU A N 1
ATOM 1049 C CA . GLU A 1 129 ? -15.656 17.624 18.197 1.00 84.00 129 GLU A CA 1
ATOM 1050 C C . GLU A 1 129 ? -14.358 18.336 17.787 1.00 84.00 129 GLU A C 1
ATOM 1052 O O . GLU A 1 129 ? -13.901 19.242 18.481 1.00 84.00 129 GLU A O 1
ATOM 1057 N N . ASP A 1 130 ? -13.762 17.947 16.656 1.00 81.81 130 ASP A N 1
ATOM 1058 C CA . ASP A 1 130 ? -12.465 18.449 16.203 1.00 81.81 130 ASP A CA 1
ATOM 1059 C C . ASP A 1 130 ? -12.501 18.780 14.708 1.00 81.81 130 ASP A C 1
ATOM 1061 O O . ASP A 1 130 ? -12.338 17.919 13.841 1.00 81.81 130 ASP A O 1
ATOM 1065 N N . ASN A 1 131 ? -12.680 20.067 14.408 1.00 77.62 131 ASN A N 1
ATOM 1066 C CA . ASN A 1 131 ? -12.695 20.576 13.035 1.00 77.62 131 ASN A CA 1
ATOM 1067 C C . ASN A 1 131 ? -11.325 20.483 12.341 1.00 77.62 131 ASN A C 1
ATOM 1069 O O . ASN A 1 131 ? -11.251 20.657 11.124 1.00 77.62 131 ASN A O 1
ATOM 1073 N N . ASP A 1 132 ? -10.252 20.218 13.092 1.00 84.94 132 ASP A N 1
ATOM 1074 C CA . ASP A 1 132 ? -8.897 20.056 12.577 1.00 84.94 132 ASP A CA 1
ATOM 1075 C C . ASP A 1 132 ? -8.480 18.581 12.447 1.00 84.94 132 ASP A C 1
ATOM 1077 O O . ASP A 1 132 ? -7.309 18.268 12.226 1.00 84.94 132 ASP A O 1
ATOM 1081 N N . LYS A 1 133 ? -9.427 17.641 12.536 1.00 86.44 133 LYS A N 1
ATOM 1082 C CA . LYS A 1 133 ? -9.207 16.243 12.156 1.00 86.44 133 LYS A CA 1
ATOM 1083 C C . LYS A 1 133 ? -10.258 15.783 11.159 1.00 86.44 133 LYS A C 1
ATOM 1085 O O . LYS A 1 133 ? -11.463 15.892 11.368 1.00 86.44 133 LYS A O 1
ATOM 1090 N N . VAL A 1 134 ? -9.772 15.194 10.077 1.00 88.38 134 VAL A N 1
ATOM 1091 C CA . VAL A 1 134 ? -10.591 14.534 9.064 1.00 88.38 134 VAL A CA 1
ATOM 1092 C C . VAL A 1 134 ? -10.097 13.104 8.915 1.00 88.38 134 VAL A C 1
ATOM 1094 O O . VAL A 1 134 ? -8.891 12.872 8.841 1.00 88.38 134 VAL A O 1
ATOM 1097 N N . ILE A 1 135 ? -11.014 12.143 8.863 1.00 90.88 135 ILE A N 1
ATOM 1098 C CA . ILE A 1 135 ? -10.696 10.737 8.618 1.00 90.88 135 ILE A CA 1
ATOM 1099 C C . ILE A 1 135 ? -11.032 10.410 7.166 1.00 90.88 135 ILE A C 1
ATOM 1101 O O . ILE A 1 135 ? -12.183 10.503 6.739 1.00 90.88 135 ILE A O 1
ATOM 1105 N N . LEU A 1 136 ? -10.017 10.011 6.406 1.00 90.19 136 LEU A N 1
ATOM 1106 C CA . LEU A 1 136 ? -10.183 9.475 5.062 1.00 90.19 136 LEU A CA 1
ATOM 1107 C C . LEU A 1 136 ? -10.417 7.970 5.137 1.00 90.19 136 LEU A C 1
ATOM 1109 O O . LEU A 1 136 ? -9.649 7.259 5.786 1.00 90.19 136 LEU A O 1
ATOM 1113 N N . VAL A 1 137 ? -11.439 7.499 4.429 1.00 92.31 137 VAL A N 1
ATOM 1114 C CA . VAL A 1 137 ? -11.720 6.077 4.232 1.00 92.31 137 VAL A CA 1
ATOM 1115 C C . VAL A 1 137 ? -11.206 5.674 2.857 1.00 92.31 137 VAL A C 1
ATOM 1117 O O . VAL A 1 137 ? -11.661 6.205 1.845 1.00 92.31 137 VAL A O 1
ATOM 1120 N N . MET A 1 138 ? -10.265 4.739 2.816 1.00 92.00 138 MET A N 1
ATOM 1121 C CA . MET A 1 138 ? -9.575 4.293 1.598 1.00 92.00 138 MET A CA 1
ATOM 1122 C C . MET A 1 138 ? -9.455 2.761 1.586 1.00 92.00 138 MET A C 1
ATOM 1124 O O . MET A 1 138 ? -9.648 2.146 2.637 1.00 92.00 138 MET A O 1
ATOM 1128 N N . PRO A 1 139 ? -9.172 2.103 0.449 1.00 92.75 139 PRO A N 1
ATOM 1129 C CA . PRO A 1 139 ? -8.993 0.654 0.430 1.00 92.75 139 PRO A CA 1
ATOM 1130 C C . PRO A 1 139 ? -7.914 0.190 1.411 1.00 92.75 139 PRO A C 1
ATOM 1132 O O . PRO A 1 139 ? -6.965 0.913 1.734 1.00 92.75 139 PRO A O 1
ATOM 1135 N N . LEU A 1 140 ? -8.061 -1.041 1.893 1.00 92.50 140 LEU A N 1
ATOM 1136 C CA . LEU A 1 140 ? -6.973 -1.733 2.565 1.00 92.50 140 LEU A CA 1
ATOM 1137 C C . LEU A 1 140 ? -5.928 -2.139 1.520 1.00 92.50 140 LEU A C 1
ATOM 1139 O O . LEU A 1 140 ? -6.230 -2.892 0.597 1.00 92.50 140 LEU A O 1
ATOM 1143 N N . LEU A 1 141 ? -4.709 -1.625 1.669 1.00 92.00 141 LEU A N 1
ATOM 1144 C CA . LEU A 1 141 ? -3.605 -1.853 0.739 1.00 92.00 141 LEU A CA 1
ATOM 1145 C C . LEU A 1 141 ? -2.388 -2.437 1.466 1.00 92.00 141 LEU A C 1
ATOM 1147 O O . LEU A 1 141 ? -2.240 -2.304 2.686 1.00 92.00 141 LEU A O 1
ATOM 1151 N N . ARG A 1 142 ? -1.497 -3.072 0.705 1.00 89.31 142 ARG A N 1
ATOM 1152 C CA . ARG A 1 142 ? -0.298 -3.754 1.205 1.00 89.31 142 ARG A CA 1
ATOM 1153 C C . ARG A 1 142 ? 0.972 -3.208 0.555 1.00 89.31 142 ARG A C 1
ATOM 1155 O O . ARG A 1 142 ? 0.930 -2.693 -0.554 1.00 89.31 142 ARG A O 1
ATOM 1162 N N . GLY A 1 143 ? 2.108 -3.293 1.247 1.00 87.06 143 GLY A N 1
ATOM 1163 C CA . GLY A 1 143 ? 3.400 -2.913 0.670 1.00 87.06 143 GLY A CA 1
ATOM 1164 C C . GLY A 1 143 ? 3.775 -3.830 -0.494 1.00 87.06 143 GLY A C 1
ATOM 1165 O O . GLY A 1 143 ? 3.727 -5.046 -0.337 1.00 87.06 143 GLY A O 1
ATOM 1166 N N . TRP A 1 144 ? 4.167 -3.258 -1.635 1.00 85.38 144 TRP A N 1
ATOM 1167 C CA . TRP A 1 144 ? 4.533 -4.032 -2.832 1.00 85.38 144 TRP A CA 1
ATOM 1168 C C . TRP A 1 144 ? 5.759 -4.931 -2.614 1.00 85.38 144 TRP A C 1
ATOM 1170 O O . TRP A 1 144 ? 5.833 -6.012 -3.172 1.00 85.38 144 TRP A O 1
ATOM 1180 N N . HIS A 1 145 ? 6.696 -4.511 -1.761 1.00 79.31 145 HIS A N 1
ATOM 1181 C CA . HIS A 1 145 ? 7.931 -5.241 -1.451 1.00 79.31 145 HIS A CA 1
ATOM 1182 C C . HIS A 1 145 ? 7.719 -6.447 -0.520 1.00 79.31 145 HIS A C 1
ATOM 1184 O O . HIS A 1 145 ? 8.668 -7.160 -0.209 1.00 79.31 145 HIS A O 1
ATOM 1190 N N . GLU A 1 146 ? 6.502 -6.646 -0.007 1.00 79.31 146 GLU A N 1
ATOM 1191 C CA . GLU A 1 146 ? 6.198 -7.772 0.883 1.00 79.31 146 GLU A CA 1
ATOM 1192 C C . GLU A 1 146 ? 5.950 -9.077 0.132 1.00 79.31 146 GLU A C 1
ATOM 1194 O O . GLU A 1 146 ? 5.944 -10.137 0.758 1.00 79.31 146 GLU A O 1
ATOM 1199 N N . LEU A 1 147 ? 5.737 -8.991 -1.181 1.00 82.56 147 LEU A N 1
ATOM 1200 C CA . LEU A 1 147 ? 5.692 -10.124 -2.086 1.00 82.56 147 LEU A CA 1
ATOM 1201 C C . LEU A 1 147 ? 6.786 -9.954 -3.124 1.00 82.56 147 LEU A C 1
ATOM 1203 O O . LEU A 1 147 ? 6.881 -8.926 -3.790 1.00 82.56 147 LEU A O 1
ATOM 1207 N N . GLU A 1 148 ? 7.622 -10.970 -3.241 1.00 85.69 148 GLU A N 1
ATOM 1208 C CA . GLU A 1 148 ? 8.754 -10.926 -4.149 1.00 85.69 148 GLU A CA 1
ATOM 1209 C C . GLU A 1 148 ? 8.298 -11.141 -5.586 1.00 85.69 148 GLU A C 1
ATOM 1211 O O . GLU A 1 148 ? 7.336 -11.865 -5.858 1.00 85.69 148 GLU A O 1
ATOM 1216 N N . PHE A 1 149 ? 9.007 -10.510 -6.516 1.00 87.50 149 PHE A N 1
ATOM 1217 C CA . PHE A 1 149 ? 8.872 -10.863 -7.919 1.00 87.50 149 PHE A CA 1
ATOM 1218 C C . PHE A 1 149 ? 9.499 -12.239 -8.134 1.00 87.50 149 PHE A C 1
ATOM 1220 O O . PHE A 1 149 ? 10.651 -12.470 -7.771 1.00 87.50 149 PHE A O 1
ATOM 1227 N N . GLU A 1 150 ? 8.759 -13.149 -8.752 1.00 84.94 150 GLU A N 1
ATOM 1228 C CA . GLU A 1 150 ? 9.284 -14.445 -9.167 1.00 84.94 150 GLU A CA 1
ATOM 1229 C C . GLU A 1 150 ? 9.885 -14.343 -10.565 1.00 84.94 150 GLU A C 1
ATOM 1231 O O . GLU A 1 150 ? 10.916 -14.945 -10.840 1.00 84.94 150 GLU A O 1
ATOM 1236 N N . MET A 1 151 ? 9.295 -13.538 -11.453 1.00 87.12 151 MET A N 1
ATOM 1237 C CA . MET A 1 151 ? 9.748 -13.406 -12.841 1.00 87.12 151 MET A CA 1
ATOM 1238 C C . MET A 1 151 ? 9.977 -11.954 -13.257 1.00 87.12 151 MET A C 1
ATOM 1240 O O . MET A 1 151 ? 9.284 -11.043 -12.804 1.00 87.12 151 MET A O 1
ATOM 1244 N N . VAL A 1 152 ? 10.880 -11.749 -14.224 1.00 88.50 152 VAL A N 1
ATOM 1245 C CA . VAL A 1 152 ? 11.195 -10.423 -14.797 1.00 88.50 152 VAL A CA 1
ATOM 1246 C C . VAL A 1 152 ? 9.933 -9.677 -15.226 1.00 88.50 152 VAL A C 1
ATOM 1248 O O . VAL A 1 152 ? 9.793 -8.478 -14.990 1.00 88.50 152 VAL A O 1
ATOM 1251 N N . ARG A 1 153 ? 8.987 -10.385 -15.844 1.00 87.06 153 ARG A N 1
ATOM 1252 C CA . ARG A 1 153 ? 7.734 -9.795 -16.314 1.00 87.06 153 ARG A CA 1
ATOM 1253 C C . ARG A 1 153 ? 6.827 -9.236 -15.217 1.00 87.06 153 ARG A C 1
ATOM 1255 O O . ARG A 1 153 ? 6.096 -8.289 -15.485 1.00 87.06 153 ARG A O 1
ATOM 1262 N N . GLU A 1 154 ? 6.885 -9.781 -14.004 1.00 90.00 154 GLU A N 1
ATOM 1263 C CA . GLU A 1 154 ? 6.103 -9.276 -12.870 1.00 90.00 154 GLU A CA 1
ATOM 1264 C C . GLU A 1 154 ? 6.639 -7.911 -12.434 1.00 90.00 154 GLU A C 1
ATOM 1266 O O . GLU A 1 154 ? 5.873 -6.961 -12.286 1.00 90.00 154 GLU A O 1
ATOM 1271 N N . GLY A 1 155 ? 7.968 -7.774 -12.365 1.00 89.50 155 GLY A N 1
ATOM 1272 C CA . GLY A 1 155 ? 8.599 -6.476 -12.138 1.00 89.50 155 GLY A CA 1
ATOM 1273 C C . GLY A 1 155 ? 8.334 -5.495 -13.278 1.00 89.50 155 GLY A C 1
ATOM 1274 O O . GLY A 1 155 ? 8.050 -4.331 -13.021 1.00 89.50 155 GLY A O 1
ATOM 1275 N N . ILE A 1 156 ? 8.345 -5.943 -14.541 1.00 89.69 156 ILE A N 1
ATOM 1276 C CA . ILE A 1 156 ? 7.968 -5.077 -15.672 1.00 89.69 156 ILE A CA 1
ATOM 1277 C C . ILE A 1 156 ? 6.542 -4.553 -15.511 1.00 89.69 156 ILE A C 1
ATOM 1279 O O . ILE A 1 156 ? 6.322 -3.358 -15.693 1.00 89.69 156 ILE A O 1
ATOM 1283 N N . TYR A 1 157 ? 5.592 -5.417 -15.151 1.00 88.38 157 TYR A N 1
ATOM 1284 C CA . TYR A 1 157 ? 4.204 -5.020 -14.929 1.00 88.38 157 TYR A CA 1
ATOM 1285 C C . TYR A 1 157 ? 4.066 -3.994 -13.796 1.00 88.38 157 TYR A C 1
ATOM 1287 O O . TYR A 1 157 ? 3.343 -3.010 -13.940 1.00 88.38 157 TYR A O 1
ATOM 1295 N N . PHE A 1 158 ? 4.807 -4.178 -12.701 1.00 89.00 158 PHE A N 1
ATOM 1296 C CA . PHE A 1 158 ? 4.904 -3.186 -11.632 1.00 89.00 158 PHE A CA 1
ATOM 1297 C C . PHE A 1 158 ? 5.442 -1.846 -12.148 1.00 89.00 158 PHE A C 1
ATOM 1299 O O . PHE A 1 158 ? 4.794 -0.813 -11.991 1.00 89.00 158 PHE A O 1
ATOM 1306 N N . PHE A 1 159 ? 6.588 -1.860 -12.829 1.00 87.06 159 PHE A N 1
ATOM 1307 C CA . PHE A 1 159 ? 7.238 -0.658 -13.344 1.00 87.06 159 PHE A CA 1
ATOM 1308 C C . PHE A 1 159 ? 6.399 0.104 -14.371 1.00 87.06 159 PHE A C 1
ATOM 1310 O O . PHE A 1 159 ? 6.429 1.330 -14.382 1.00 87.06 159 PHE A O 1
ATOM 1317 N N . GLN A 1 160 ? 5.623 -0.589 -15.204 1.00 85.44 160 GLN A N 1
ATOM 1318 C CA . GLN A 1 160 ? 4.699 0.061 -16.135 1.00 85.44 160 GLN A CA 1
ATOM 1319 C C . GLN A 1 160 ? 3.620 0.869 -15.417 1.00 85.44 160 GLN A C 1
ATOM 1321 O O . GLN A 1 160 ? 3.311 1.964 -15.865 1.00 85.44 160 GLN A O 1
ATOM 1326 N N . GLN A 1 161 ? 3.089 0.357 -14.304 1.00 83.81 161 GLN A N 1
ATOM 1327 C CA . GLN A 1 161 ? 2.087 1.069 -13.507 1.00 83.81 161 GLN A CA 1
ATOM 1328 C C . GLN A 1 161 ? 2.686 2.255 -12.750 1.00 83.81 161 GLN A C 1
ATOM 1330 O O . GLN A 1 161 ? 2.015 3.262 -12.550 1.00 83.81 161 GLN A O 1
ATOM 1335 N N . ILE A 1 162 ? 3.943 2.140 -12.304 1.00 80.25 162 ILE A N 1
ATOM 1336 C CA . ILE A 1 162 ? 4.531 3.158 -11.430 1.00 80.25 162 ILE A CA 1
ATOM 1337 C C . ILE A 1 162 ? 5.350 4.221 -12.157 1.00 80.25 162 ILE A C 1
ATOM 1339 O O . ILE A 1 162 ? 5.485 5.307 -11.620 1.00 80.25 162 ILE A O 1
ATOM 1343 N N . PHE A 1 163 ? 5.895 3.970 -13.353 1.00 75.19 163 PHE A N 1
ATOM 1344 C CA . PHE A 1 163 ? 6.737 4.964 -14.037 1.00 75.19 163 PHE A CA 1
ATOM 1345 C C . PHE A 1 163 ? 5.982 6.213 -14.503 1.00 75.19 163 PHE A C 1
ATOM 1347 O O . PHE A 1 163 ? 6.625 7.193 -14.876 1.00 75.19 163 PHE A O 1
ATOM 1354 N N . GLU A 1 164 ? 4.652 6.199 -14.446 1.00 65.44 164 GLU A N 1
ATOM 1355 C CA . GLU A 1 164 ? 3.820 7.378 -14.679 1.00 65.44 164 GLU A CA 1
ATOM 1356 C C . GLU A 1 164 ? 3.892 8.400 -13.522 1.00 65.44 164 GLU A C 1
ATOM 1358 O O . GLU A 1 164 ? 3.636 9.579 -13.758 1.00 65.44 164 GLU A O 1
ATOM 1363 N N . ASP A 1 165 ? 4.315 8.003 -12.308 1.00 62.66 165 ASP A N 1
ATOM 1364 C CA . ASP A 1 165 ? 4.465 8.907 -11.152 1.00 62.66 165 ASP A CA 1
ATOM 1365 C C . ASP A 1 165 ? 5.730 8.612 -10.309 1.00 62.66 165 ASP A C 1
ATOM 1367 O O . ASP A 1 165 ? 6.216 7.492 -10.169 1.00 62.66 165 ASP A O 1
ATOM 1371 N N . ILE A 1 166 ? 6.327 9.648 -9.727 1.00 58.44 166 ILE A N 1
ATOM 1372 C CA . ILE A 1 166 ? 7.748 9.680 -9.342 1.00 58.44 166 ILE A CA 1
ATOM 1373 C C . ILE A 1 166 ? 7.972 9.337 -7.856 1.00 58.44 166 ILE A C 1
ATOM 1375 O O . ILE A 1 166 ? 8.941 9.805 -7.263 1.00 58.44 166 ILE A O 1
ATOM 1379 N N . LEU A 1 167 ? 7.119 8.552 -7.186 1.00 62.72 167 LEU A N 1
ATOM 1380 C CA . LEU A 1 167 ? 7.351 8.232 -5.764 1.00 62.72 167 LEU A CA 1
ATOM 1381 C C . LEU A 1 167 ? 7.043 6.775 -5.381 1.00 62.72 167 LEU A C 1
ATOM 1383 O O . LEU A 1 167 ? 6.063 6.467 -4.711 1.00 62.72 167 LEU A O 1
ATOM 1387 N N . ILE A 1 168 ? 7.958 5.865 -5.728 1.00 56.97 168 ILE A N 1
ATOM 1388 C CA . ILE A 1 168 ? 7.872 4.418 -5.436 1.00 56.97 168 ILE A CA 1
ATOM 1389 C C . ILE A 1 168 ? 7.790 4.059 -3.929 1.00 56.97 168 ILE A C 1
ATOM 1391 O O . ILE A 1 168 ? 7.235 3.016 -3.584 1.00 56.97 168 ILE A O 1
ATOM 1395 N N . LEU A 1 169 ? 8.257 4.919 -3.004 1.00 58.62 169 LEU A N 1
ATOM 1396 C CA . LEU A 1 169 ? 8.031 4.723 -1.550 1.00 58.62 169 LEU A CA 1
ATOM 1397 C C . LEU A 1 169 ? 6.565 4.868 -1.140 1.00 58.62 169 LEU A C 1
ATOM 1399 O O . LEU A 1 169 ? 6.155 4.364 -0.097 1.00 58.62 169 LEU A O 1
ATOM 1403 N N . ASN A 1 170 ? 5.792 5.561 -1.962 1.00 75.94 170 ASN A N 1
ATOM 1404 C CA . ASN A 1 170 ? 4.383 5.808 -1.755 1.00 75.94 170 ASN A CA 1
ATOM 1405 C C . ASN A 1 170 ? 3.534 4.878 -2.621 1.00 75.94 170 ASN A C 1
ATOM 1407 O O . ASN A 1 170 ? 2.401 5.209 -2.937 1.00 75.94 170 ASN A O 1
ATOM 1411 N N . VAL A 1 171 ? 4.056 3.714 -3.007 1.00 84.06 171 VAL A N 1
ATOM 1412 C CA . VAL A 1 171 ? 3.287 2.716 -3.747 1.00 84.06 171 VAL A CA 1
ATOM 1413 C C . VAL A 1 171 ? 2.816 1.625 -2.796 1.00 84.06 171 VAL A C 1
ATOM 1415 O O . VAL A 1 171 ? 3.609 1.045 -2.056 1.00 84.06 171 VAL A O 1
ATOM 1418 N N . LEU A 1 172 ? 1.524 1.317 -2.830 1.00 88.94 172 LEU A N 1
ATOM 1419 C CA . LEU A 1 172 ? 0.949 0.113 -2.233 1.00 88.94 172 LEU A CA 1
ATOM 1420 C C . LEU A 1 172 ? 0.198 -0.683 -3.305 1.00 88.94 172 LEU A C 1
ATOM 1422 O O . LEU A 1 172 ? -0.155 -0.142 -4.342 1.00 88.94 172 LEU A O 1
ATOM 1426 N N . MET A 1 173 ? -0.060 -1.960 -3.064 1.00 91.50 173 MET A N 1
ATOM 1427 C CA . MET A 1 173 ? -0.834 -2.835 -3.947 1.00 91.50 173 MET A CA 1
ATOM 1428 C C . MET A 1 173 ? -2.178 -3.209 -3.326 1.00 91.50 173 MET A C 1
ATOM 1430 O O . MET A 1 173 ? -2.319 -3.224 -2.097 1.00 91.50 173 MET A O 1
ATOM 1434 N N . ASP A 1 174 ? -3.158 -3.514 -4.176 1.00 91.69 174 ASP A N 1
ATOM 1435 C CA . ASP A 1 174 ? -4.424 -4.097 -3.736 1.00 91.69 174 ASP A CA 1
ATOM 1436 C C . ASP A 1 174 ? -4.320 -5.577 -3.347 1.00 91.69 174 ASP A C 1
ATOM 1438 O O . ASP A 1 174 ? -3.256 -6.197 -3.324 1.00 91.69 174 ASP A O 1
ATOM 1442 N N . GLY A 1 175 ? -5.478 -6.123 -2.983 1.00 89.44 175 GLY A N 1
ATOM 1443 C CA . GLY A 1 175 ? -5.633 -7.481 -2.502 1.00 89.44 175 GLY A CA 1
ATOM 1444 C C . GLY A 1 175 ? -6.024 -8.526 -3.526 1.00 89.44 175 GLY A C 1
ATOM 1445 O O . GLY A 1 175 ? -6.397 -9.620 -3.116 1.00 89.44 175 GLY A O 1
ATOM 1446 N N . SER A 1 176 ? -5.970 -8.222 -4.821 1.00 89.44 176 SER A N 1
ATOM 1447 C CA . SER A 1 176 ? -6.379 -9.146 -5.894 1.00 89.44 176 SER A CA 1
ATOM 1448 C C . SER A 1 176 ? -5.673 -10.508 -5.840 1.00 89.44 176 SER A C 1
ATOM 1450 O O . SER A 1 176 ? -6.262 -11.526 -6.195 1.00 89.44 176 SER A O 1
ATOM 1452 N N . MET A 1 177 ? -4.442 -10.544 -5.323 1.00 90.88 177 MET A N 1
ATOM 1453 C CA . MET A 1 177 ? -3.659 -11.767 -5.125 1.00 90.88 177 MET A CA 1
ATOM 1454 C C . MET A 1 177 ? -4.138 -12.643 -3.960 1.00 90.88 177 MET A C 1
ATOM 1456 O O . MET A 1 177 ? -3.732 -13.798 -3.874 1.00 90.88 177 MET A O 1
ATOM 1460 N N . TYR A 1 178 ? -4.973 -12.126 -3.056 1.00 91.50 178 TYR A N 1
ATOM 1461 C CA . TYR A 1 178 ? -5.387 -12.799 -1.824 1.00 91.50 178 TYR A CA 1
ATOM 1462 C C . TYR A 1 178 ? -6.882 -13.141 -1.862 1.00 91.50 178 TYR A C 1
ATOM 1464 O O . TYR A 1 178 ? -7.700 -12.321 -1.434 1.00 91.50 178 TYR A O 1
ATOM 1472 N N . PRO A 1 179 ? -7.269 -14.355 -2.299 1.00 89.88 179 PRO A N 1
ATOM 1473 C CA . PRO A 1 179 ? -8.680 -14.747 -2.363 1.00 89.88 179 PRO A CA 1
ATOM 1474 C C . PRO A 1 179 ? -9.359 -14.689 -0.987 1.00 89.88 179 PRO A C 1
ATOM 1476 O O . PRO A 1 179 ? -10.504 -14.262 -0.867 1.00 89.88 179 PRO A O 1
ATOM 1479 N N . ASP A 1 180 ? -8.604 -15.052 0.051 1.00 87.94 180 ASP A N 1
ATOM 1480 C CA . ASP A 1 180 ? -9.045 -15.128 1.444 1.00 87.94 180 ASP A CA 1
ATOM 1481 C C . ASP A 1 180 ? -8.632 -13.894 2.274 1.00 87.94 180 ASP A C 1
ATOM 1483 O O . ASP A 1 180 ? -8.782 -13.881 3.499 1.00 87.94 180 ASP A O 1
ATOM 1487 N N . ARG A 1 181 ? -8.114 -12.845 1.609 1.00 88.44 181 ARG A N 1
ATOM 1488 C CA . ARG A 1 181 ? -7.631 -11.590 2.222 1.00 88.44 181 ARG A CA 1
ATOM 1489 C C . ARG A 1 181 ? -6.489 -11.821 3.235 1.00 88.44 181 ARG A C 1
ATOM 1491 O O . ARG A 1 181 ? -5.978 -12.928 3.398 1.00 88.44 181 ARG A O 1
ATOM 1498 N N . TRP A 1 182 ? -6.033 -10.757 3.898 1.00 91.62 182 TRP A N 1
ATOM 1499 C CA . TRP A 1 182 ? -4.985 -10.817 4.928 1.00 91.62 182 TRP A CA 1
ATOM 1500 C C . TRP A 1 182 ? -5.286 -9.863 6.079 1.00 91.62 182 TRP A C 1
ATOM 1502 O O . TRP A 1 182 ? -5.918 -8.825 5.904 1.00 91.62 182 TRP A O 1
ATOM 1512 N N . HIS A 1 183 ? -4.782 -10.193 7.263 1.00 91.62 183 HIS A N 1
ATOM 1513 C CA . HIS A 1 183 ? -4.951 -9.361 8.440 1.00 91.62 183 HIS A CA 1
ATOM 1514 C C . HIS A 1 183 ? -4.077 -8.082 8.360 1.00 91.62 183 HIS A C 1
ATOM 1516 O O . HIS A 1 183 ? -2.866 -8.195 8.140 1.00 91.62 183 HIS A O 1
ATOM 1522 N N . PRO A 1 184 ? -4.620 -6.867 8.586 1.00 87.38 184 PRO A N 1
ATOM 1523 C CA . PRO A 1 184 ? -3.912 -5.594 8.376 1.00 87.38 184 PRO A CA 1
ATOM 1524 C C . PRO A 1 184 ? -2.610 -5.433 9.171 1.00 87.38 184 PRO A C 1
ATOM 1526 O O . PRO A 1 184 ? -1.619 -4.925 8.636 1.00 87.38 184 PRO A O 1
ATOM 1529 N N . CYS A 1 185 ? -2.597 -5.897 10.426 1.00 86.81 185 CYS A N 1
ATOM 1530 C CA . CYS A 1 185 ? -1.445 -5.768 11.329 1.00 86.81 185 CYS A CA 1
ATOM 1531 C C . CYS A 1 185 ? -0.453 -6.927 11.224 1.00 86.81 185 CYS A C 1
ATOM 1533 O O . CYS A 1 185 ? 0.740 -6.743 11.435 1.00 86.81 185 CYS A O 1
ATOM 1535 N N . ASN A 1 186 ? -0.941 -8.126 10.904 1.00 88.12 186 ASN A N 1
ATOM 1536 C CA . ASN A 1 186 ? -0.111 -9.322 10.791 1.00 88.12 186 ASN A CA 1
ATOM 1537 C C . ASN A 1 186 ? -0.519 -10.071 9.537 1.00 88.12 186 ASN A C 1
ATOM 1539 O O . ASN A 1 186 ? -1.312 -11.009 9.528 1.00 88.12 186 ASN A O 1
ATOM 1543 N N . ARG A 1 187 ? 0.071 -9.606 8.451 1.00 87.88 187 ARG A N 1
ATOM 1544 C CA . ARG A 1 187 ? -0.353 -9.912 7.096 1.00 87.88 187 ARG A CA 1
ATOM 1545 C C . ARG A 1 187 ? -0.009 -11.338 6.643 1.00 87.88 187 ARG A C 1
ATOM 1547 O O . ARG A 1 187 ? -0.219 -11.673 5.479 1.00 87.88 187 ARG A O 1
ATOM 1554 N N . ARG A 1 188 ? 0.552 -12.163 7.538 1.00 87.94 188 ARG A N 1
ATOM 1555 C CA . ARG A 1 188 ? 0.739 -13.610 7.347 1.00 87.94 188 ARG A CA 1
ATOM 1556 C C . ARG A 1 188 ? -0.551 -14.390 7.566 1.00 87.94 188 ARG A C 1
ATOM 1558 O O . ARG A 1 188 ? -0.689 -15.484 7.029 1.00 87.94 188 ARG A O 1
ATOM 1565 N N . HIS A 1 189 ? -1.469 -13.846 8.355 1.00 91.06 189 HIS A N 1
ATOM 1566 C CA . HIS A 1 189 ? -2.699 -14.517 8.750 1.00 91.06 189 HIS A CA 1
ATOM 1567 C C . HIS A 1 189 ? -3.895 -13.979 7.970 1.00 91.06 189 HIS A C 1
ATOM 1569 O O . HIS A 1 189 ? -3.879 -12.838 7.502 1.00 91.06 189 HIS A O 1
ATOM 1575 N N . MET A 1 190 ? -4.927 -14.806 7.822 1.00 90.62 190 MET A N 1
ATOM 1576 C CA . MET A 1 190 ? -6.206 -14.384 7.256 1.00 90.62 190 MET A CA 1
ATOM 1577 C C . MET A 1 190 ? -6.871 -13.357 8.168 1.00 90.62 190 MET A C 1
ATOM 1579 O O . MET A 1 190 ? -6.728 -13.402 9.390 1.00 90.62 190 MET A O 1
ATOM 1583 N N . GLN A 1 191 ? -7.630 -12.446 7.564 1.00 84.38 191 GLN A N 1
ATOM 1584 C CA . GLN A 1 191 ? -8.325 -11.404 8.312 1.00 84.38 191 GLN A CA 1
ATOM 1585 C C . GLN A 1 191 ? -9.507 -11.957 9.113 1.00 84.38 191 GLN A C 1
ATOM 1587 O O . GLN A 1 191 ? -9.605 -11.700 10.307 1.00 84.38 191 GLN A O 1
ATOM 1592 N N . ASP A 1 192 ? -10.353 -12.768 8.473 1.00 83.56 192 ASP A N 1
ATOM 1593 C CA . ASP A 1 192 ? -11.540 -13.372 9.097 1.00 83.56 192 ASP A CA 1
ATOM 1594 C C . ASP A 1 192 ? -11.198 -14.480 10.101 1.00 83.56 192 ASP A C 1
ATOM 1596 O O . ASP A 1 192 ? -11.963 -14.773 11.019 1.00 83.56 192 ASP A O 1
ATOM 1600 N N . ASN A 1 193 ? -10.051 -15.136 9.917 1.00 88.25 193 ASN A N 1
ATOM 1601 C CA . ASN A 1 193 ? -9.615 -16.224 10.777 1.00 88.25 193 ASN A CA 1
ATOM 1602 C C . ASN A 1 193 ? -8.111 -16.154 11.018 1.00 88.25 193 ASN A C 1
ATOM 1604 O O . ASN A 1 193 ? -7.319 -16.804 10.336 1.00 88.25 193 ASN A O 1
ATOM 1608 N N . PHE A 1 194 ? -7.734 -15.417 12.058 1.00 89.25 194 PHE A N 1
ATOM 1609 C CA . PHE A 1 194 ? -6.340 -15.186 12.428 1.00 89.25 194 PHE A CA 1
ATOM 1610 C C . PHE A 1 194 ? -5.537 -16.470 12.703 1.00 89.25 194 PHE A C 1
ATOM 1612 O O . PHE A 1 194 ? -4.312 -16.459 12.683 1.00 89.25 194 PHE A O 1
ATOM 1619 N N . ARG A 1 195 ? -6.189 -17.618 12.920 1.00 88.00 195 ARG A N 1
ATOM 1620 C CA . ARG A 1 195 ? -5.494 -18.903 13.113 1.00 88.00 195 ARG A CA 1
ATOM 1621 C C . ARG A 1 195 ? -4.988 -19.519 11.810 1.00 88.00 195 ARG A C 1
ATOM 1623 O O . ARG A 1 195 ? -4.164 -20.429 11.852 1.00 88.00 195 ARG A O 1
ATOM 1630 N N . LEU A 1 196 ? -5.489 -19.060 10.668 1.00 90.88 196 LEU A N 1
ATOM 1631 C CA . LEU A 1 196 ? -5.128 -19.566 9.350 1.00 90.88 196 LEU A CA 1
ATOM 1632 C C . LEU A 1 196 ? -4.170 -18.606 8.648 1.00 90.88 196 LEU A C 1
ATOM 1634 O O . LEU A 1 196 ? -4.250 -17.390 8.818 1.00 90.88 196 LEU A O 1
ATOM 1638 N N . LEU A 1 197 ? -3.266 -19.162 7.844 1.00 91.88 197 LEU A N 1
ATOM 1639 C CA . LEU A 1 197 ? -2.357 -18.375 7.016 1.00 91.88 197 LEU A CA 1
ATOM 1640 C C . LEU A 1 197 ? -3.091 -17.830 5.791 1.00 91.88 197 LEU A C 1
ATOM 1642 O O . LEU A 1 197 ? -3.840 -18.559 5.139 1.00 91.88 197 LEU A O 1
ATOM 1646 N N . ALA A 1 198 ? -2.835 -16.566 5.465 1.00 91.94 198 ALA A N 1
ATOM 1647 C CA . ALA A 1 198 ? -3.331 -15.941 4.248 1.00 91.94 198 ALA A CA 1
ATOM 1648 C C . ALA A 1 198 ? -2.621 -16.560 3.039 1.00 91.94 198 ALA A C 1
ATOM 1650 O O . ALA A 1 198 ? -1.409 -16.409 2.870 1.00 91.94 198 ALA A O 1
ATOM 1651 N N . LYS A 1 199 ? -3.380 -17.268 2.202 1.00 91.94 199 LYS A N 1
ATOM 1652 C CA . LYS A 1 199 ? -2.884 -17.785 0.926 1.00 91.94 199 LYS A CA 1
ATOM 1653 C C . LYS A 1 199 ? -2.945 -16.687 -0.123 1.00 91.94 199 LYS A C 1
ATOM 1655 O O . LYS A 1 199 ? -3.860 -15.865 -0.109 1.00 91.94 199 LYS A O 1
ATOM 1660 N N . HIS A 1 200 ? -1.994 -16.713 -1.043 1.00 90.62 200 HIS A N 1
ATOM 1661 C CA . HIS A 1 200 ? -1.985 -15.823 -2.189 1.00 90.62 200 HIS A CA 1
ATOM 1662 C C . HIS A 1 200 ? -1.615 -16.574 -3.459 1.00 90.62 200 HIS A C 1
ATOM 1664 O O . HIS A 1 200 ? -0.967 -17.621 -3.421 1.00 90.62 200 HIS A O 1
ATOM 1670 N N . PHE A 1 201 ? -2.044 -16.009 -4.575 1.00 90.06 201 PHE A N 1
ATOM 1671 C CA . PHE A 1 201 ? -1.556 -16.345 -5.900 1.00 90.06 201 PHE A CA 1
ATOM 1672 C C . PHE A 1 201 ? -0.246 -15.602 -6.191 1.00 90.06 201 PHE A C 1
ATOM 1674 O O . PHE A 1 201 ? 0.132 -14.680 -5.464 1.00 90.06 201 PHE A O 1
ATOM 1681 N N . SER A 1 202 ? 0.452 -16.002 -7.250 1.00 85.25 202 SER A N 1
ATOM 1682 C CA . SER A 1 202 ? 1.572 -15.231 -7.812 1.00 85.25 202 SER A CA 1
ATOM 1683 C C . SER A 1 202 ? 1.073 -13.976 -8.546 1.00 85.25 202 SER A C 1
ATOM 1685 O O . SER A 1 202 ? -0.082 -13.934 -8.985 1.00 85.25 202 SER A O 1
ATOM 1687 N N . HIS A 1 203 ? 1.936 -12.964 -8.737 1.00 88.19 203 HIS A N 1
ATOM 1688 C CA . HIS A 1 203 ? 1.586 -11.760 -9.521 1.00 88.19 203 HIS A CA 1
ATOM 1689 C C . HIS A 1 203 ? 1.178 -12.135 -10.952 1.00 88.19 203 HIS A C 1
ATOM 1691 O O . HIS A 1 203 ? 0.429 -11.435 -11.623 1.00 88.19 203 HIS A O 1
ATOM 1697 N N . THR A 1 204 ? 1.686 -13.268 -11.425 1.00 84.38 204 THR A N 1
ATOM 1698 C CA . THR A 1 204 ? 1.348 -13.868 -12.706 1.00 84.38 204 THR A CA 1
ATOM 1699 C C . THR A 1 204 ? -0.088 -14.330 -12.819 1.00 84.38 204 THR A C 1
ATOM 1701 O O . THR A 1 204 ? -0.729 -14.084 -13.837 1.00 84.38 204 THR A O 1
ATOM 1704 N N . GLU A 1 205 ? -0.546 -15.071 -11.820 1.00 85.69 205 GLU A N 1
ATOM 1705 C CA . GLU A 1 205 ? -1.876 -15.665 -11.823 1.00 85.69 205 GLU A CA 1
ATOM 1706 C C . GLU A 1 205 ? -2.937 -14.596 -11.569 1.00 85.69 205 GLU A C 1
ATOM 1708 O O . GLU A 1 205 ? -3.982 -14.617 -12.213 1.00 85.69 205 GLU A O 1
ATOM 1713 N N . HIS A 1 206 ? -2.653 -13.663 -10.654 1.00 88.69 206 HIS A N 1
ATOM 1714 C CA . HIS A 1 206 ? -3.544 -12.564 -10.287 1.00 88.69 206 HIS A CA 1
ATOM 1715 C C . HIS A 1 206 ? -2.737 -11.264 -10.160 1.00 88.69 206 HIS A C 1
ATOM 1717 O O . HIS A 1 206 ? -2.215 -10.967 -9.089 1.00 88.69 206 HIS A O 1
ATOM 1723 N N . PRO A 1 207 ? -2.597 -10.489 -11.243 1.00 88.38 207 PRO A N 1
ATOM 1724 C CA . PRO A 1 207 ? -1.802 -9.268 -11.226 1.00 88.38 207 PRO A CA 1
ATOM 1725 C C . PRO A 1 207 ? -2.464 -8.165 -10.392 1.00 88.38 207 PRO A C 1
ATOM 1727 O O . PRO A 1 207 ? -3.624 -7.837 -10.656 1.00 88.38 207 PRO A O 1
ATOM 1730 N N . PRO A 1 208 ? -1.753 -7.558 -9.423 1.00 90.88 208 PRO A N 1
ATOM 1731 C CA . PRO A 1 208 ? -2.328 -6.510 -8.599 1.00 90.88 208 PRO A CA 1
ATOM 1732 C C . PRO A 1 208 ? -2.293 -5.143 -9.265 1.00 90.88 208 PRO A C 1
ATOM 1734 O O . PRO A 1 208 ? -1.378 -4.816 -10.031 1.00 90.88 208 PRO A O 1
ATOM 1737 N N . LYS A 1 209 ? -3.267 -4.304 -8.900 1.00 89.31 209 LYS A N 1
ATOM 1738 C CA . LYS A 1 209 ? -3.194 -2.872 -9.178 1.00 89.31 209 LYS A CA 1
ATOM 1739 C C . LYS A 1 209 ? -2.369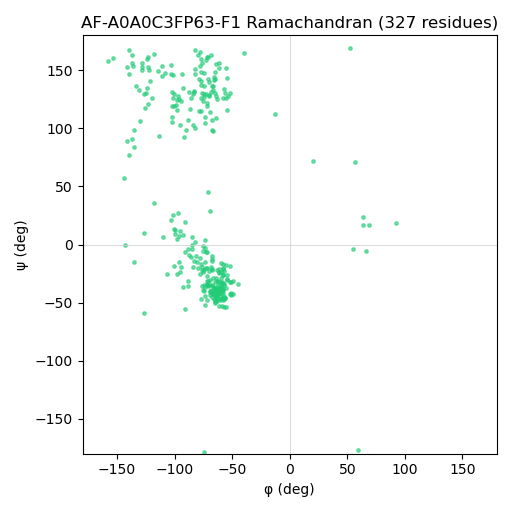 -2.185 -8.093 1.00 89.31 209 LYS A C 1
ATOM 1741 O O . LYS A 1 209 ? -2.598 -2.386 -6.895 1.00 89.31 209 LYS A O 1
ATOM 1746 N N . TYR A 1 210 ? -1.421 -1.359 -8.520 1.00 88.75 210 TYR A N 1
ATOM 1747 C CA . TYR A 1 210 ? -0.616 -0.520 -7.638 1.00 88.75 210 TYR A CA 1
ATOM 1748 C C . TYR A 1 210 ? -1.242 0.868 -7.501 1.00 88.75 210 TYR A C 1
ATOM 1750 O O . TYR A 1 210 ? -1.858 1.381 -8.435 1.00 88.75 210 TYR A O 1
ATOM 1758 N N . TYR A 1 211 ? -1.093 1.470 -6.327 1.00 86.38 211 TYR A N 1
ATOM 1759 C CA . TYR A 1 211 ? -1.659 2.762 -5.984 1.00 86.38 211 TYR A CA 1
ATOM 1760 C C . TYR A 1 211 ? -0.616 3.676 -5.357 1.00 86.38 211 TYR A C 1
ATOM 1762 O O . TYR A 1 211 ? 0.057 3.288 -4.400 1.00 86.38 211 TYR A O 1
ATOM 1770 N N . PHE A 1 212 ? -0.560 4.914 -5.837 1.00 81.88 212 PHE A N 1
ATOM 1771 C CA . PHE A 1 212 ? 0.131 6.014 -5.188 1.00 81.88 212 PHE A CA 1
ATOM 1772 C C . PHE A 1 212 ? -0.672 6.488 -3.978 1.00 81.88 212 PHE A C 1
ATOM 1774 O O . PHE A 1 212 ? -1.870 6.787 -4.057 1.00 81.88 212 PHE A O 1
ATOM 1781 N N . ILE A 1 213 ? 0.003 6.544 -2.838 1.00 77.50 213 ILE A N 1
ATOM 1782 C CA . ILE A 1 213 ? -0.535 6.950 -1.548 1.00 77.50 213 ILE A CA 1
ATOM 1783 C C . ILE A 1 213 ? 0.187 8.192 -1.030 1.00 77.50 213 ILE A C 1
ATOM 1785 O O . ILE A 1 213 ? 1.273 8.549 -1.460 1.00 77.50 213 ILE A O 1
ATOM 1789 N N . ASP A 1 214 ? -0.419 8.845 -0.044 1.00 68.06 214 ASP A N 1
ATOM 1790 C CA . ASP A 1 214 ? 0.192 9.961 0.681 1.00 68.06 214 ASP A CA 1
ATOM 1791 C C . ASP A 1 214 ? 0.633 11.139 -0.207 1.00 68.06 214 ASP A C 1
ATOM 1793 O O . ASP A 1 214 ? 1.814 11.463 -0.323 1.00 68.06 214 ASP A O 1
ATOM 1797 N N . PHE A 1 215 ? -0.355 11.874 -0.729 1.00 61.19 215 PHE A N 1
ATOM 1798 C CA . PHE A 1 215 ? -0.192 13.149 -1.451 1.00 61.19 215 PHE A CA 1
ATOM 1799 C C . PHE A 1 215 ? 0.267 14.308 -0.557 1.00 61.19 215 PHE A C 1
ATOM 1801 O O . PHE A 1 215 ? -0.083 15.472 -0.747 1.00 61.19 215 PHE A O 1
ATOM 1808 N N . GLY A 1 216 ? 1.001 13.984 0.504 1.00 51.69 216 GLY A N 1
ATOM 1809 C CA . GLY A 1 216 ? 1.262 14.890 1.594 1.00 51.69 216 GLY A CA 1
ATOM 1810 C C . GLY A 1 216 ? 2.141 16.088 1.240 1.00 51.69 216 GLY A C 1
ATOM 1811 O O . GLY A 1 216 ? 2.141 17.105 1.931 1.00 51.69 216 GLY A O 1
ATOM 1812 N N . ILE A 1 217 ? 2.883 15.926 0.161 1.00 49.03 217 ILE A N 1
ATOM 1813 C CA . ILE A 1 217 ? 3.834 16.877 -0.392 1.00 49.03 217 ILE A CA 1
ATOM 1814 C C . ILE A 1 217 ? 3.536 17.142 -1.873 1.00 49.03 217 ILE A C 1
ATOM 1816 O O . ILE A 1 217 ? 4.351 17.747 -2.556 1.00 49.03 217 ILE A O 1
ATOM 1820 N N . SER A 1 218 ? 2.390 16.670 -2.378 1.00 57.81 218 SER A N 1
ATOM 1821 C CA . SER A 1 218 ? 2.014 16.838 -3.779 1.00 57.81 218 SER A CA 1
ATOM 1822 C C . SER A 1 218 ? 1.586 18.279 -4.034 1.00 57.81 218 SER A C 1
ATOM 1824 O O . SER A 1 218 ? 0.747 18.829 -3.317 1.00 57.81 218 SER A O 1
ATOM 1826 N N . CYS A 1 219 ? 2.158 18.881 -5.072 1.00 49.94 219 CYS A N 1
ATOM 1827 C CA . CYS A 1 219 ? 1.841 20.231 -5.513 1.00 49.94 219 CYS A CA 1
ATOM 1828 C C . CYS A 1 219 ? 0.933 20.161 -6.742 1.00 49.94 219 CYS A C 1
ATOM 1830 O O . CYS A 1 219 ? 1.225 19.442 -7.694 1.00 49.94 219 CYS A O 1
ATOM 1832 N N . TRP A 1 220 ? -0.165 20.919 -6.740 1.00 50.16 220 TRP A N 1
ATOM 1833 C CA . TRP A 1 220 ? -0.955 21.112 -7.952 1.00 50.16 220 TRP A CA 1
ATOM 1834 C C . TRP A 1 220 ? -0.371 22.265 -8.764 1.00 50.16 220 TRP A C 1
ATOM 1836 O O . TRP A 1 220 ? -0.223 23.382 -8.261 1.00 50.16 220 TRP A O 1
ATOM 1846 N N . TYR A 1 221 ? -0.074 22.000 -10.030 1.00 53.38 221 TYR A N 1
ATOM 1847 C CA . TYR A 1 221 ? 0.333 23.019 -10.985 1.00 53.38 221 TYR A CA 1
ATOM 1848 C C . TYR A 1 221 ? -0.861 23.364 -11.869 1.00 53.38 221 TYR A C 1
ATOM 1850 O O . TYR A 1 221 ? -1.481 22.486 -12.466 1.00 53.38 221 TYR A O 1
ATOM 1858 N N . GLY A 1 222 ? -1.194 24.653 -11.946 1.00 48.34 222 GLY A N 1
ATOM 1859 C CA . GLY A 1 222 ? -2.193 25.119 -12.901 1.00 48.34 222 GLY A CA 1
ATOM 1860 C C . GLY A 1 222 ? -1.734 24.896 -14.345 1.00 48.34 222 GLY A C 1
ATOM 1861 O O . GLY A 1 222 ? -0.529 24.865 -14.591 1.00 48.34 222 GLY A O 1
ATOM 1862 N N . PRO A 1 223 ? -2.668 24.787 -15.306 1.00 54.97 223 PRO A N 1
ATOM 1863 C CA . PRO A 1 223 ? -2.356 24.518 -16.715 1.00 54.97 223 PRO A CA 1
ATOM 1864 C C . PRO A 1 223 ? -1.406 25.550 -17.351 1.00 54.97 223 PRO A C 1
ATOM 1866 O O . PRO A 1 223 ? -0.699 25.229 -18.302 1.00 54.97 223 PRO A O 1
ATOM 1869 N N . ASP A 1 224 ? -1.337 26.763 -16.794 1.00 59.03 224 ASP A N 1
ATOM 1870 C CA . ASP A 1 224 ? -0.456 27.844 -17.253 1.00 59.03 224 ASP A CA 1
ATOM 1871 C C . ASP A 1 224 ? 0.924 27.852 -16.567 1.00 59.03 224 ASP A C 1
ATOM 1873 O O . ASP A 1 224 ? 1.809 28.631 -16.933 1.00 59.03 224 ASP A O 1
ATOM 1877 N N . ASN A 1 225 ? 1.131 27.000 -15.559 1.00 56.75 225 ASN A N 1
ATOM 1878 C CA . ASN A 1 225 ? 2.365 26.952 -14.789 1.00 56.75 225 ASN A CA 1
ATOM 1879 C C . ASN A 1 225 ? 3.344 25.962 -15.435 1.00 56.75 225 ASN A C 1
ATOM 1881 O O . ASN A 1 225 ? 3.263 24.751 -15.232 1.00 56.75 225 ASN A O 1
ATOM 1885 N N . LYS A 1 226 ? 4.292 26.477 -16.227 1.00 52.62 226 LYS A N 1
ATOM 1886 C CA . LYS A 1 226 ? 5.429 25.688 -16.722 1.00 52.62 226 LYS A CA 1
ATOM 1887 C C . LYS A 1 226 ? 6.320 25.338 -15.526 1.00 52.62 226 LYS A C 1
ATOM 1889 O O . LYS A 1 226 ? 7.080 26.189 -15.078 1.00 52.62 226 LYS A O 1
ATOM 1894 N N . ALA A 1 227 ? 6.151 24.119 -15.012 1.00 52.97 227 ALA A N 1
ATOM 1895 C CA . ALA A 1 227 ? 6.843 23.492 -13.882 1.00 52.97 227 ALA A CA 1
ATOM 1896 C C . ALA A 1 227 ? 8.109 24.238 -13.388 1.00 52.97 227 ALA A C 1
ATOM 1898 O O . ALA A 1 227 ? 9.121 24.270 -14.098 1.00 52.97 227 ALA A O 1
ATOM 1899 N N . PRO A 1 228 ? 8.103 24.816 -12.172 1.00 47.50 228 PRO A N 1
ATOM 1900 C CA . PRO A 1 228 ? 9.307 25.364 -11.577 1.00 47.50 228 PRO A CA 1
ATOM 1901 C C . PRO A 1 228 ? 10.186 24.196 -11.135 1.00 47.50 228 PRO A C 1
ATOM 1903 O O . PRO A 1 228 ? 9.860 23.552 -10.147 1.00 47.50 228 PRO A O 1
ATOM 1906 N N . LEU A 1 229 ? 11.256 23.923 -11.894 1.00 49.69 229 LEU A N 1
ATOM 1907 C CA . LEU A 1 229 ? 12.495 23.250 -11.466 1.00 49.69 229 LEU A CA 1
ATOM 1908 C C . LEU A 1 229 ? 12.331 22.427 -10.177 1.00 49.69 229 LEU A C 1
ATOM 1910 O O . LEU A 1 229 ? 12.765 22.848 -9.104 1.00 49.69 229 LEU A O 1
ATOM 1914 N N . GLU A 1 230 ? 11.633 21.295 -10.262 1.00 51.53 230 GLU A N 1
ATOM 1915 C CA . GLU A 1 230 ? 11.407 20.481 -9.075 1.00 51.53 230 GLU A CA 1
ATOM 1916 C C . GLU A 1 230 ? 12.740 19.907 -8.577 1.00 51.53 230 GLU A C 1
ATOM 1918 O O . GLU A 1 230 ? 13.638 19.589 -9.363 1.00 51.53 230 GLU A O 1
ATOM 1923 N N . LEU A 1 231 ? 12.849 19.813 -7.247 1.00 52.41 231 LEU A N 1
ATOM 1924 C CA . LEU A 1 231 ? 13.871 19.102 -6.467 1.00 52.41 231 LEU A CA 1
ATOM 1925 C C . LEU A 1 231 ? 14.250 17.741 -7.103 1.00 52.41 231 LEU A C 1
ATOM 1927 O O . LEU A 1 231 ? 13.518 17.250 -7.957 1.00 52.41 231 LEU A O 1
ATOM 1931 N N . PRO A 1 232 ? 15.363 17.086 -6.712 1.00 60.81 232 PRO A N 1
ATOM 1932 C CA . PRO A 1 232 ? 15.924 15.914 -7.406 1.00 60.81 232 PRO A CA 1
ATOM 1933 C C . PRO A 1 232 ? 15.087 14.617 -7.268 1.00 60.81 232 PRO A C 1
ATOM 1935 O O . PRO A 1 232 ? 15.631 13.547 -7.020 1.00 60.81 232 PRO A O 1
ATOM 1938 N N . ILE A 1 233 ? 13.763 14.671 -7.438 1.00 66.75 233 ILE A N 1
ATOM 1939 C CA . ILE A 1 233 ? 12.810 13.567 -7.281 1.00 66.75 233 ILE A CA 1
ATOM 1940 C C . ILE A 1 233 ? 13.121 12.451 -8.289 1.00 66.75 233 ILE A C 1
ATOM 1942 O O . ILE A 1 233 ? 13.098 11.276 -7.938 1.00 66.75 233 ILE A O 1
ATOM 1946 N N . ARG A 1 234 ? 13.517 12.794 -9.522 1.00 71.81 234 ARG A N 1
ATOM 1947 C CA . ARG A 1 234 ? 13.896 11.795 -10.538 1.00 71.81 234 ARG A CA 1
ATOM 1948 C C . ARG A 1 234 ? 15.188 11.049 -10.194 1.00 71.81 234 ARG A C 1
ATOM 1950 O O . ARG A 1 234 ? 15.231 9.826 -10.300 1.00 71.81 234 ARG A O 1
ATOM 1957 N N . ASN A 1 235 ? 16.200 11.772 -9.713 1.00 75.00 235 ASN A N 1
ATOM 1958 C CA . ASN A 1 235 ? 17.438 11.178 -9.201 1.00 75.00 235 ASN A CA 1
ATOM 1959 C C . ASN A 1 235 ? 17.159 10.296 -7.976 1.00 75.00 235 ASN A C 1
ATOM 1961 O O . ASN A 1 235 ? 17.657 9.174 -7.888 1.00 75.00 235 ASN A O 1
ATOM 1965 N N . TYR A 1 236 ? 16.287 10.760 -7.081 1.00 75.62 236 TYR A N 1
ATOM 1966 C CA . TYR A 1 236 ? 15.833 9.996 -5.928 1.00 75.62 236 TYR A CA 1
ATOM 1967 C C . TYR A 1 236 ? 15.141 8.688 -6.332 1.00 75.62 236 TYR A C 1
ATOM 1969 O O . TYR A 1 236 ? 15.492 7.635 -5.807 1.00 75.62 236 TYR A O 1
ATOM 1977 N N . VAL A 1 237 ? 14.226 8.719 -7.306 1.00 78.06 237 VAL A N 1
ATOM 1978 C CA . VAL A 1 237 ? 13.574 7.504 -7.820 1.00 78.06 237 VAL A CA 1
ATOM 1979 C C . VAL A 1 237 ? 14.556 6.567 -8.487 1.00 78.06 237 VAL A C 1
ATOM 1981 O O . VAL A 1 237 ? 14.512 5.372 -8.212 1.00 78.06 237 VAL A O 1
ATOM 1984 N N . GLY A 1 238 ? 15.459 7.081 -9.324 1.00 82.38 238 GLY A N 1
ATOM 1985 C CA . GLY A 1 238 ? 16.496 6.256 -9.937 1.00 82.38 238 GLY A CA 1
ATOM 1986 C C . GLY A 1 238 ? 17.324 5.526 -8.876 1.00 82.38 238 GLY A C 1
ATOM 1987 O O . GLY A 1 238 ? 17.509 4.314 -8.961 1.00 82.38 238 GLY A O 1
ATOM 1988 N N . ASN A 1 239 ? 17.749 6.240 -7.828 1.00 82.88 239 ASN A N 1
ATOM 1989 C CA . ASN A 1 239 ? 18.495 5.651 -6.717 1.00 82.88 239 ASN A CA 1
ATOM 1990 C C . ASN A 1 239 ? 17.649 4.626 -5.962 1.00 82.88 239 ASN A C 1
ATOM 1992 O O . ASN A 1 239 ? 18.139 3.562 -5.615 1.00 82.88 239 ASN A O 1
ATOM 1996 N N . LEU A 1 240 ? 16.370 4.904 -5.743 1.00 81.81 240 LEU A N 1
ATOM 1997 C CA . LEU A 1 240 ? 15.496 3.994 -5.026 1.00 81.81 240 LEU A CA 1
ATOM 1998 C C . LEU A 1 240 ? 15.206 2.710 -5.808 1.00 81.81 240 LEU A C 1
ATOM 2000 O O . LEU A 1 240 ? 15.219 1.639 -5.218 1.00 81.81 240 LEU A O 1
ATOM 2004 N N . ILE A 1 241 ? 15.011 2.784 -7.127 1.00 85.31 241 ILE A N 1
ATOM 2005 C CA . ILE A 1 241 ? 14.890 1.591 -7.980 1.00 85.31 241 ILE A CA 1
ATOM 2006 C C . ILE A 1 241 ? 16.213 0.821 -8.006 1.00 85.31 241 ILE A C 1
ATOM 2008 O O . ILE A 1 241 ? 16.210 -0.411 -7.961 1.00 85.31 241 ILE A O 1
ATOM 2012 N N . ARG A 1 242 ? 17.345 1.537 -8.040 1.00 87.88 242 ARG A N 1
ATOM 2013 C CA . ARG A 1 242 ? 18.670 0.922 -7.955 1.00 87.88 242 ARG A CA 1
ATOM 2014 C C . ARG A 1 242 ? 18.809 0.100 -6.677 1.00 87.88 242 ARG A C 1
ATOM 2016 O O . ARG A 1 242 ? 19.129 -1.080 -6.763 1.00 87.88 242 ARG A O 1
ATOM 2023 N N . GLU A 1 243 ? 18.535 0.707 -5.525 1.00 86.38 243 GLU A N 1
ATOM 2024 C CA . GLU A 1 243 ? 18.710 0.048 -4.231 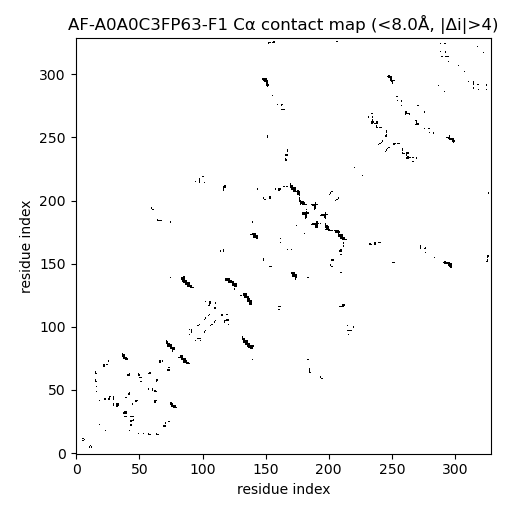1.00 86.38 243 GLU A CA 1
ATOM 2025 C C . GLU A 1 243 ? 17.639 -1.012 -3.960 1.00 86.38 243 GLU A C 1
ATOM 2027 O O . GLU A 1 243 ? 17.981 -2.101 -3.533 1.00 86.38 243 GLU A O 1
ATOM 2032 N N . ALA A 1 244 ? 16.358 -0.738 -4.221 1.00 83.00 244 ALA A N 1
ATOM 2033 C CA . ALA A 1 244 ? 15.267 -1.636 -3.832 1.00 83.00 244 ALA A CA 1
ATOM 2034 C C . ALA A 1 244 ? 15.001 -2.775 -4.825 1.00 83.00 244 ALA A C 1
ATOM 2036 O O . ALA A 1 244 ? 14.327 -3.740 -4.467 1.00 83.00 244 ALA A O 1
ATOM 2037 N N . VAL A 1 245 ? 15.457 -2.653 -6.079 1.00 86.06 245 VAL A N 1
ATOM 2038 C CA . VAL A 1 245 ? 15.167 -3.650 -7.119 1.00 86.06 245 VAL A CA 1
ATOM 2039 C C . VAL A 1 245 ? 16.429 -4.153 -7.794 1.00 86.06 245 VAL A C 1
ATOM 2041 O O . VAL A 1 245 ? 16.693 -5.349 -7.758 1.00 86.06 245 VAL A O 1
ATOM 2044 N N . ILE A 1 246 ? 17.226 -3.274 -8.402 1.00 88.75 246 ILE A N 1
ATOM 2045 C CA . ILE A 1 246 ? 18.369 -3.731 -9.206 1.00 88.75 246 ILE A CA 1
ATOM 2046 C C . ILE A 1 246 ? 19.421 -4.432 -8.339 1.00 88.75 246 ILE A C 1
ATOM 2048 O O . ILE A 1 246 ? 19.938 -5.476 -8.737 1.00 88.75 246 ILE A O 1
ATOM 2052 N N . ASN A 1 247 ? 19.720 -3.883 -7.162 1.00 88.44 247 ASN A N 1
ATOM 2053 C CA . ASN A 1 247 ? 20.698 -4.450 -6.237 1.00 88.44 247 ASN A CA 1
ATOM 2054 C C . ASN A 1 247 ? 20.169 -5.688 -5.492 1.00 88.44 247 ASN A C 1
ATOM 2056 O O . ASN A 1 247 ? 20.967 -6.530 -5.089 1.00 88.44 247 ASN A O 1
ATOM 2060 N N . GLU A 1 248 ? 18.851 -5.829 -5.357 1.00 86.00 248 GLU A N 1
ATOM 2061 C CA . GLU A 1 248 ? 18.225 -6.913 -4.588 1.00 86.00 248 GLU A CA 1
ATOM 2062 C C . GLU A 1 248 ? 17.885 -8.131 -5.450 1.00 86.00 248 GLU A C 1
ATOM 2064 O O . GLU A 1 248 ? 18.050 -9.263 -5.005 1.00 86.00 248 GLU A O 1
ATOM 2069 N N . TYR A 1 249 ? 17.464 -7.927 -6.701 1.00 86.56 249 TYR A N 1
ATOM 2070 C CA . TYR A 1 249 ? 16.984 -8.992 -7.581 1.00 86.56 249 TYR A CA 1
ATOM 2071 C C . TYR A 1 249 ? 17.975 -9.311 -8.706 1.00 86.56 249 TYR A C 1
ATOM 2073 O O . TYR A 1 249 ? 18.687 -8.431 -9.210 1.00 86.56 249 TYR A O 1
ATOM 2081 N N . LYS A 1 250 ? 18.023 -10.578 -9.139 1.00 87.06 250 LYS A N 1
ATOM 2082 C CA . LYS A 1 250 ? 18.764 -10.951 -10.357 1.00 87.06 250 LYS A CA 1
ATOM 2083 C C . LYS A 1 250 ? 17.940 -10.577 -11.589 1.00 87.06 250 LYS A C 1
ATOM 2085 O O . LYS A 1 250 ? 16.759 -10.254 -11.512 1.00 87.06 250 LYS A O 1
ATOM 2090 N N . ASP A 1 251 ? 18.586 -10.581 -12.747 1.00 87.50 251 ASP A N 1
ATOM 2091 C CA . ASP A 1 251 ? 17.954 -10.441 -14.060 1.00 87.50 251 ASP A CA 1
ATOM 2092 C C . ASP A 1 251 ? 17.275 -9.096 -14.396 1.00 87.50 251 ASP A C 1
ATOM 2094 O O . ASP A 1 251 ? 16.961 -8.888 -15.573 1.00 87.50 251 ASP A O 1
ATOM 2098 N N . PHE A 1 252 ? 17.175 -8.139 -13.466 1.00 90.12 252 PHE A N 1
ATOM 2099 C CA . PHE A 1 252 ? 16.773 -6.748 -13.746 1.00 90.12 252 PHE A CA 1
ATOM 2100 C C . PHE A 1 252 ? 17.906 -5.845 -14.265 1.00 90.12 252 PHE A C 1
ATOM 2102 O O . PHE A 1 252 ? 17.670 -4.676 -14.566 1.00 90.12 252 PHE A O 1
ATOM 2109 N N . ASP A 1 253 ? 19.120 -6.370 -14.468 1.00 88.81 253 ASP A N 1
ATOM 2110 C CA . ASP A 1 253 ? 20.275 -5.601 -14.966 1.00 88.81 253 ASP A CA 1
ATOM 2111 C C . ASP A 1 253 ? 20.037 -4.928 -16.329 1.00 88.81 253 ASP A C 1
ATOM 2113 O O . ASP A 1 253 ? 20.697 -3.949 -16.672 1.00 88.81 253 ASP A O 1
ATOM 2117 N N . PHE A 1 254 ? 19.069 -5.406 -17.116 1.00 89.94 254 PHE A N 1
ATOM 2118 C CA . PHE A 1 254 ? 18.706 -4.761 -18.381 1.00 89.94 254 PHE A CA 1
ATOM 2119 C C . PHE A 1 254 ? 18.201 -3.321 -18.192 1.00 89.94 254 PHE A C 1
ATOM 2121 O O . PHE A 1 254 ? 18.238 -2.547 -19.145 1.00 89.94 254 PHE A O 1
ATOM 2128 N N . MET A 1 255 ? 17.736 -2.962 -16.989 1.00 91.00 255 MET A N 1
ATOM 2129 C CA . MET A 1 255 ? 17.262 -1.618 -16.651 1.00 91.00 255 MET A CA 1
ATOM 2130 C C . MET A 1 255 ? 18.395 -0.640 -16.318 1.00 91.00 255 MET A C 1
ATOM 2132 O O . MET A 1 255 ? 18.139 0.560 -16.223 1.00 91.00 255 MET A O 1
ATOM 2136 N N . TRP A 1 256 ? 19.640 -1.111 -16.168 1.00 90.62 256 TRP A N 1
ATOM 2137 C CA . TRP A 1 256 ? 20.784 -0.262 -15.818 1.00 90.62 256 TRP A CA 1
ATOM 2138 C C . TRP A 1 256 ? 20.954 0.983 -16.693 1.00 90.62 256 TRP A C 1
ATOM 2140 O O . TRP A 1 256 ? 21.191 2.043 -16.115 1.00 90.62 256 TRP A O 1
ATOM 2150 N N . PRO A 1 257 ? 20.819 0.922 -18.035 1.00 91.94 257 PRO A N 1
ATOM 2151 C CA . PRO A 1 257 ? 20.966 2.109 -18.875 1.00 91.94 257 PRO A CA 1
ATOM 2152 C C . PRO A 1 257 ? 19.981 3.216 -18.488 1.00 91.94 257 PRO A C 1
ATOM 2154 O O . PRO A 1 257 ? 20.383 4.357 -18.294 1.00 91.94 257 PRO A O 1
ATOM 2157 N N . LEU A 1 258 ? 18.709 2.862 -18.278 1.00 91.06 258 LEU A N 1
ATOM 2158 C CA . LEU A 1 258 ? 17.679 3.811 -17.859 1.00 91.06 258 LEU A CA 1
ATOM 2159 C C . LEU A 1 258 ? 17.956 4.372 -16.462 1.00 91.06 258 LEU A C 1
ATOM 2161 O O . LEU A 1 258 ? 17.892 5.581 -16.259 1.00 91.06 258 LEU A O 1
ATOM 2165 N N . ILE A 1 259 ? 18.272 3.508 -15.496 1.00 89.81 259 ILE A N 1
ATOM 2166 C CA . ILE A 1 259 ? 18.504 3.958 -14.120 1.00 89.81 259 ILE A CA 1
ATOM 2167 C C . ILE A 1 259 ? 19.751 4.836 -14.027 1.00 89.81 259 ILE A C 1
ATOM 2169 O O . ILE A 1 259 ? 19.721 5.846 -13.328 1.00 89.81 259 ILE A O 1
ATOM 2173 N N . SER A 1 260 ? 20.805 4.525 -14.785 1.00 89.25 260 SER A N 1
ATOM 2174 C CA . SER A 1 260 ? 22.003 5.363 -14.883 1.00 89.25 260 SER A CA 1
ATOM 2175 C C . SER A 1 260 ? 21.691 6.763 -15.416 1.00 89.25 260 SER A C 1
ATOM 2177 O O . SER A 1 260 ? 22.270 7.735 -14.935 1.00 89.25 260 SER A O 1
ATOM 2179 N N . ASP A 1 261 ? 20.769 6.884 -16.374 1.00 88.00 261 ASP A N 1
ATOM 2180 C CA . ASP A 1 261 ? 20.317 8.185 -16.874 1.00 88.00 261 ASP A CA 1
ATOM 2181 C C . ASP A 1 261 ? 19.494 8.942 -15.820 1.00 88.00 261 ASP A C 1
ATOM 2183 O O . ASP A 1 261 ? 19.595 10.164 -15.702 1.00 88.00 261 ASP A O 1
ATOM 2187 N N . MET A 1 262 ? 18.710 8.227 -15.008 1.00 84.75 262 MET A N 1
ATOM 2188 C CA . MET A 1 262 ? 17.905 8.824 -13.940 1.00 84.75 262 MET A CA 1
ATOM 2189 C C . MET A 1 262 ? 18.753 9.332 -12.768 1.00 84.75 262 MET A C 1
ATOM 2191 O O . MET A 1 262 ? 18.413 10.365 -12.196 1.00 84.75 262 MET A O 1
ATOM 2195 N N . VAL A 1 263 ? 19.860 8.663 -12.424 1.00 86.12 263 VAL A N 1
ATOM 2196 C CA . VAL A 1 263 ? 20.703 8.995 -11.255 1.00 86.12 263 VAL A CA 1
ATOM 2197 C C . VAL A 1 263 ? 21.841 9.981 -11.538 1.00 86.12 263 VAL A C 1
ATOM 2199 O O . VAL A 1 263 ? 22.789 10.064 -10.758 1.00 86.12 263 VAL A O 1
ATOM 2202 N N . GLN A 1 264 ? 21.775 10.745 -12.629 1.00 82.31 264 GLN A N 1
ATOM 2203 C CA . GLN A 1 264 ? 22.806 11.741 -12.929 1.00 82.31 264 GLN A CA 1
ATOM 2204 C C . GLN A 1 264 ? 22.827 12.878 -11.892 1.00 82.31 264 GLN A C 1
ATOM 2206 O O . GLN A 1 264 ? 21.774 13.341 -11.447 1.00 82.31 264 GLN A O 1
ATOM 2211 N N . ASP A 1 265 ? 24.034 13.341 -11.543 1.00 77.44 265 ASP A N 1
ATOM 2212 C CA . ASP A 1 265 ? 24.249 14.474 -10.625 1.00 77.44 265 ASP A CA 1
ATOM 2213 C C . ASP A 1 265 ? 23.708 15.792 -11.203 1.00 77.44 265 ASP A C 1
ATOM 2215 O O . ASP A 1 265 ? 23.243 16.671 -10.479 1.00 77.44 265 ASP A O 1
ATOM 2219 N N . ASP A 1 266 ? 23.762 15.925 -12.531 1.00 78.81 266 ASP A N 1
ATOM 2220 C CA . ASP A 1 266 ? 23.225 17.068 -13.260 1.00 78.81 266 ASP A CA 1
ATOM 2221 C C . ASP A 1 266 ? 21.753 16.831 -13.621 1.00 78.81 266 ASP A C 1
ATOM 2223 O O . ASP A 1 266 ? 21.419 16.058 -14.525 1.00 78.81 266 ASP A O 1
ATOM 2227 N N . LEU A 1 267 ? 20.860 17.544 -12.933 1.00 69.25 267 LEU A N 1
ATOM 2228 C CA . LEU A 1 267 ? 19.411 17.441 -13.122 1.00 69.25 267 LEU A CA 1
ATOM 2229 C C . LEU A 1 267 ? 18.942 17.823 -14.527 1.00 69.25 267 LEU A C 1
ATOM 2231 O O . LEU A 1 267 ? 17.881 17.358 -14.945 1.00 69.25 267 LEU A O 1
ATOM 2235 N N . ALA A 1 268 ? 19.711 18.632 -15.264 1.00 74.50 268 ALA A N 1
ATOM 2236 C CA . ALA A 1 268 ? 19.378 18.988 -16.641 1.00 74.50 268 ALA A CA 1
ATOM 2237 C C . ALA A 1 268 ? 19.596 17.823 -17.619 1.00 74.50 268 ALA A C 1
ATOM 2239 O O . ALA A 1 268 ? 19.032 17.826 -18.712 1.00 74.50 268 ALA A O 1
ATOM 2240 N N . LYS A 1 269 ? 20.407 16.832 -17.234 1.00 80.62 269 LYS A N 1
ATOM 2241 C CA . LYS A 1 269 ? 20.670 15.629 -18.031 1.00 80.62 269 LYS A CA 1
ATOM 2242 C C . LYS A 1 269 ? 19.786 14.447 -17.640 1.00 80.62 269 LYS A C 1
ATOM 2244 O O . LYS A 1 269 ? 19.694 13.488 -18.401 1.00 80.62 269 LYS A O 1
ATOM 2249 N N . CYS A 1 270 ? 19.136 14.521 -16.479 1.00 79.12 270 CYS A N 1
ATOM 2250 C CA . CYS A 1 270 ? 18.164 13.529 -16.046 1.00 79.12 270 CYS A CA 1
ATOM 2251 C C . CYS A 1 270 ? 16.955 13.532 -17.007 1.00 79.12 270 CYS A C 1
ATOM 2253 O O . CYS A 1 270 ? 16.385 14.603 -17.251 1.00 79.12 270 CYS A O 1
ATOM 2255 N N . PRO A 1 271 ? 16.542 12.372 -17.551 1.00 84.38 271 PRO A N 1
ATOM 2256 C CA . PRO A 1 271 ? 15.442 12.298 -18.505 1.00 84.38 271 PRO A CA 1
ATOM 2257 C C . PRO A 1 271 ? 14.126 12.783 -17.889 1.00 84.38 271 PRO A C 1
ATOM 2259 O O . PRO A 1 271 ? 13.899 12.665 -16.685 1.00 84.38 271 PRO A O 1
ATOM 2262 N N . THR A 1 272 ? 13.223 13.313 -18.713 1.00 81.56 272 THR A N 1
ATOM 2263 C CA . THR A 1 272 ? 11.842 13.600 -18.289 1.00 81.56 272 THR A CA 1
ATOM 2264 C C . THR A 1 272 ? 11.065 12.302 -18.039 1.00 81.56 272 THR A C 1
ATOM 2266 O O . THR A 1 272 ? 11.468 11.240 -18.509 1.00 81.56 272 THR A O 1
ATOM 2269 N N . ILE A 1 273 ? 9.927 12.366 -17.337 1.00 78.12 273 ILE A N 1
ATOM 2270 C CA . ILE A 1 273 ? 9.072 11.184 -17.096 1.00 78.12 273 ILE A CA 1
ATOM 2271 C C . ILE A 1 273 ? 8.658 10.537 -18.424 1.00 78.12 273 ILE A C 1
ATOM 2273 O O . ILE A 1 273 ? 8.836 9.338 -18.598 1.00 78.12 273 ILE A O 1
ATOM 2277 N N . ASP A 1 274 ? 8.229 11.333 -19.408 1.00 81.19 274 ASP A N 1
ATOM 2278 C CA . ASP A 1 274 ? 7.871 10.825 -20.740 1.00 81.19 274 ASP A CA 1
ATOM 2279 C C . ASP A 1 274 ? 9.036 10.086 -21.417 1.00 81.19 274 ASP A C 1
ATOM 2281 O O . ASP A 1 274 ? 8.849 9.062 -22.079 1.00 81.19 274 ASP A O 1
ATOM 2285 N N . GLN A 1 275 ? 10.262 10.592 -21.247 1.00 86.62 275 GLN A N 1
ATOM 2286 C CA . GLN A 1 275 ? 11.468 9.937 -21.749 1.00 86.62 275 GLN A CA 1
ATOM 2287 C C . GLN A 1 275 ? 11.762 8.642 -20.987 1.00 86.62 275 GLN A C 1
ATOM 2289 O O . GLN A 1 275 ? 12.131 7.659 -21.627 1.00 86.62 275 GLN A O 1
ATOM 2294 N N . VAL A 1 276 ? 11.566 8.612 -19.664 1.00 86.38 276 VAL A N 1
ATOM 2295 C CA . VAL A 1 276 ? 11.710 7.411 -18.823 1.00 86.38 276 VAL A CA 1
ATOM 2296 C C . VAL A 1 276 ? 10.720 6.333 -19.257 1.00 86.38 276 VAL A C 1
ATOM 2298 O O . VAL A 1 276 ? 11.145 5.228 -19.589 1.00 86.38 276 VAL A O 1
ATOM 2301 N N . VAL A 1 277 ? 9.428 6.662 -19.341 1.00 84.88 277 VAL A N 1
ATOM 2302 C CA . VAL A 1 277 ? 8.360 5.741 -19.764 1.00 84.88 277 VAL A CA 1
ATOM 2303 C C . VAL A 1 277 ? 8.648 5.193 -21.161 1.00 84.88 277 VAL A C 1
ATOM 2305 O O . VAL A 1 277 ? 8.601 3.981 -21.384 1.00 84.88 277 VAL A O 1
ATOM 2308 N N . LYS A 1 278 ? 9.026 6.063 -22.106 1.00 88.56 278 LYS A N 1
ATOM 2309 C CA . LYS A 1 278 ? 9.364 5.649 -23.472 1.00 88.56 278 LYS A CA 1
ATOM 2310 C C . LYS A 1 278 ? 10.598 4.748 -23.518 1.00 88.56 278 LYS A C 1
ATOM 2312 O O . LYS A 1 278 ? 10.562 3.702 -24.164 1.00 88.56 278 LYS A O 1
ATOM 2317 N N . HIS A 1 279 ? 11.678 5.132 -22.840 1.00 90.44 279 HIS A N 1
ATOM 2318 C CA . HIS A 1 279 ? 12.915 4.354 -22.804 1.00 90.44 279 HIS A CA 1
ATOM 2319 C C . HIS A 1 279 ? 12.666 2.984 -22.162 1.00 90.44 279 HIS A C 1
ATOM 2321 O O . HIS A 1 279 ? 13.084 1.965 -22.712 1.00 90.44 279 HIS A O 1
ATOM 2327 N N . PHE A 1 280 ? 11.902 2.933 -21.069 1.00 89.94 280 PHE A N 1
ATOM 2328 C CA . PHE A 1 280 ? 11.500 1.685 -20.433 1.00 89.94 280 PHE A CA 1
ATOM 2329 C C . PHE A 1 280 ? 10.683 0.786 -21.365 1.00 89.94 280 PHE A C 1
ATOM 2331 O O . PHE A 1 280 ? 11.012 -0.393 -21.528 1.00 89.94 280 PHE A O 1
ATOM 2338 N N . ALA A 1 281 ? 9.672 1.338 -22.040 1.00 88.81 281 ALA A N 1
ATOM 2339 C CA . ALA A 1 281 ? 8.866 0.597 -23.005 1.00 88.81 281 ALA A CA 1
ATOM 2340 C C . ALA A 1 281 ? 9.720 0.036 -24.158 1.00 88.81 281 ALA A C 1
ATOM 2342 O O . ALA A 1 281 ? 9.546 -1.116 -24.562 1.00 88.81 281 ALA A O 1
ATOM 2343 N N . ASP A 1 282 ? 10.675 0.816 -24.668 1.00 90.94 282 ASP A N 1
ATOM 2344 C CA . ASP A 1 282 ? 11.573 0.392 -25.744 1.00 90.94 282 ASP A CA 1
ATOM 2345 C C . ASP A 1 282 ? 12.593 -0.665 -25.291 1.00 90.94 282 ASP A C 1
ATOM 2347 O O . ASP A 1 282 ? 12.953 -1.537 -26.086 1.00 90.94 282 ASP A O 1
ATOM 2351 N N . MET A 1 283 ? 13.036 -0.645 -24.028 1.00 91.12 283 MET A N 1
ATOM 2352 C CA . MET A 1 283 ? 13.823 -1.739 -23.445 1.00 91.12 283 MET A CA 1
ATOM 2353 C C . MET A 1 283 ? 12.990 -3.018 -23.336 1.00 91.12 283 MET A C 1
ATOM 2355 O O . MET A 1 283 ? 13.442 -4.070 -23.785 1.00 91.12 283 MET A O 1
ATOM 2359 N N . CYS A 1 284 ? 11.760 -2.927 -22.819 1.00 88.88 284 CYS A N 1
ATOM 2360 C CA . CYS A 1 284 ? 10.871 -4.079 -22.655 1.00 88.88 284 CYS A CA 1
ATOM 2361 C C . CYS A 1 284 ? 10.573 -4.777 -23.990 1.00 88.88 284 CYS A C 1
ATOM 2363 O O . CYS A 1 284 ? 10.612 -6.003 -24.061 1.00 88.88 284 CYS A O 1
ATOM 2365 N N . LYS A 1 285 ? 10.363 -4.017 -25.075 1.00 88.12 285 LYS A N 1
ATOM 2366 C CA . LYS A 1 285 ? 10.142 -4.565 -26.431 1.00 88.12 285 LYS A CA 1
ATOM 2367 C C . LYS A 1 285 ? 11.316 -5.387 -26.971 1.00 88.12 285 LYS A C 1
ATOM 2369 O O . LYS A 1 285 ? 11.116 -6.214 -27.856 1.00 88.12 285 LYS A O 1
ATOM 2374 N N . LYS A 1 286 ? 12.538 -5.142 -26.489 1.00 90.75 286 LYS A N 1
ATOM 2375 C CA . LYS A 1 286 ? 13.747 -5.869 -26.911 1.00 90.75 286 LYS A CA 1
ATOM 2376 C C . LYS A 1 286 ? 13.951 -7.166 -26.128 1.00 90.75 286 LYS A C 1
ATOM 2378 O O . LYS A 1 286 ? 14.813 -7.961 -26.499 1.00 90.75 286 LYS A O 1
ATOM 2383 N N . LEU A 1 287 ? 13.194 -7.385 -25.051 1.00 87.81 287 LEU A N 1
ATOM 2384 C CA . LEU A 1 287 ? 13.303 -8.595 -24.248 1.00 87.81 287 LEU A CA 1
ATOM 2385 C C . LEU A 1 287 ? 12.607 -9.756 -24.960 1.00 87.81 287 LEU A C 1
ATOM 2387 O O . LEU A 1 287 ? 11.434 -9.686 -25.320 1.00 87.81 287 LEU A O 1
ATOM 2391 N N . GLY A 1 288 ? 13.342 -10.851 -25.150 1.00 84.06 288 GLY A N 1
ATOM 2392 C CA . GLY A 1 288 ? 12.767 -12.095 -25.650 1.00 84.06 288 GLY A CA 1
ATOM 2393 C C . GLY A 1 288 ? 11.867 -12.769 -24.611 1.00 84.06 288 GLY A C 1
ATOM 2394 O O . GLY A 1 288 ? 12.003 -12.545 -23.408 1.00 84.06 288 GLY A O 1
ATOM 2395 N N . ILE A 1 289 ? 11.000 -13.675 -25.068 1.00 80.81 289 ILE A N 1
ATOM 2396 C CA . ILE A 1 289 ? 10.048 -14.396 -24.205 1.00 80.81 289 ILE A CA 1
ATOM 2397 C C . ILE A 1 289 ? 10.732 -15.175 -23.070 1.00 80.81 289 ILE A C 1
ATOM 2399 O O . ILE A 1 289 ? 10.215 -15.238 -21.960 1.00 80.81 289 ILE A O 1
ATOM 2403 N N . LEU A 1 290 ? 11.932 -15.708 -23.329 1.00 80.31 290 LEU A N 1
ATOM 2404 C CA . LEU A 1 290 ? 12.739 -16.405 -22.326 1.00 80.31 290 LEU A CA 1
ATOM 2405 C C . LEU A 1 290 ? 13.188 -15.467 -21.206 1.00 80.31 290 LEU A C 1
ATOM 2407 O O . LEU A 1 290 ? 13.198 -15.865 -20.049 1.00 80.31 290 LEU A O 1
ATOM 2411 N N . LYS A 1 291 ? 13.528 -14.217 -21.540 1.00 85.31 291 LYS A N 1
ATOM 2412 C CA . LYS A 1 291 ? 13.941 -13.221 -20.552 1.00 85.31 291 LYS A CA 1
ATOM 2413 C C . LYS A 1 291 ? 12.752 -12.729 -19.732 1.00 85.31 291 LYS A C 1
ATOM 2415 O O . LYS A 1 291 ? 12.903 -12.525 -18.540 1.00 85.31 291 LYS A O 1
ATOM 2420 N N . LEU A 1 292 ? 11.575 -12.585 -20.344 1.00 84.56 292 LEU A N 1
ATOM 2421 C CA . LEU A 1 292 ? 10.348 -12.200 -19.635 1.00 84.56 292 LEU A CA 1
ATOM 2422 C C . LEU A 1 292 ? 9.927 -13.249 -18.594 1.00 84.56 292 LEU A C 1
ATOM 2424 O O . LEU A 1 292 ? 9.469 -12.887 -17.514 1.00 84.56 292 LEU A O 1
ATOM 2428 N N . HIS A 1 293 ? 10.129 -14.533 -18.892 1.00 82.38 293 HIS A N 1
ATOM 2429 C CA . HIS A 1 293 ? 9.879 -15.635 -17.961 1.00 82.38 293 HIS A CA 1
ATOM 2430 C C . HIS A 1 293 ? 11.106 -16.053 -17.142 1.00 82.38 293 HIS A C 1
ATOM 2432 O O . HIS A 1 293 ? 11.049 -17.085 -16.471 1.00 82.38 293 HIS A O 1
ATOM 2438 N N . ALA A 1 294 ? 12.211 -15.306 -17.209 1.00 83.81 294 ALA A N 1
ATOM 2439 C CA . ALA A 1 294 ? 13.375 -15.597 -16.388 1.00 83.81 294 ALA A CA 1
ATOM 2440 C C . ALA A 1 294 ? 13.022 -15.363 -14.919 1.00 83.81 294 ALA A C 1
ATOM 2442 O O . ALA A 1 294 ? 12.420 -14.338 -14.577 1.00 83.81 294 ALA A O 1
ATOM 2443 N N . TYR A 1 295 ? 13.391 -16.330 -14.082 1.00 83.50 295 TYR A N 1
ATOM 2444 C CA . TYR A 1 295 ? 13.259 -16.212 -12.641 1.00 83.50 295 TYR A CA 1
ATOM 2445 C C . TYR A 1 295 ? 14.241 -15.162 -12.124 1.00 83.50 295 TYR A C 1
ATOM 2447 O O . TYR A 1 295 ? 15.411 -15.200 -12.496 1.00 83.50 295 TYR A O 1
ATOM 2455 N N . VAL A 1 296 ? 13.774 -14.231 -11.295 1.00 84.00 296 VAL A N 1
ATOM 2456 C CA . VAL A 1 296 ? 14.627 -13.156 -10.769 1.00 84.00 296 VAL A CA 1
ATOM 2457 C C . VAL A 1 296 ? 15.271 -13.568 -9.447 1.00 84.00 296 VAL A C 1
ATOM 2459 O O . VAL A 1 296 ? 16.493 -13.590 -9.367 1.00 84.00 296 VAL A O 1
ATOM 2462 N N . GLY A 1 297 ? 14.497 -13.976 -8.434 1.00 78.25 297 GLY A N 1
ATOM 2463 C CA . GLY A 1 297 ? 15.001 -14.305 -7.089 1.00 78.25 297 GLY A CA 1
ATOM 2464 C C . GLY A 1 297 ? 15.860 -13.205 -6.446 1.00 78.25 297 GLY A C 1
ATOM 2465 O O . GLY A 1 297 ? 16.281 -12.245 -7.103 1.00 78.25 297 GLY A O 1
ATOM 2466 N N . ARG A 1 298 ? 16.177 -13.329 -5.153 1.00 81.00 298 ARG A N 1
ATOM 2467 C CA . ARG A 1 298 ? 17.129 -12.389 -4.551 1.00 81.00 298 ARG A CA 1
ATOM 2468 C C . ARG A 1 298 ? 18.576 -12.717 -4.900 1.00 81.00 298 ARG A C 1
ATOM 2470 O O . ARG A 1 298 ? 18.939 -13.861 -5.202 1.00 81.00 298 ARG A O 1
ATOM 2477 N N . ARG A 1 299 ? 19.429 -11.692 -4.885 1.00 80.38 299 ARG A N 1
ATOM 2478 C CA . ARG A 1 299 ? 20.873 -11.815 -5.134 1.00 80.38 299 ARG A CA 1
ATOM 2479 C C . ARG A 1 299 ? 21.617 -12.496 -3.991 1.00 80.38 299 ARG A C 1
ATOM 2481 O O . ARG A 1 299 ? 22.568 -13.225 -4.264 1.00 80.38 299 ARG A O 1
ATOM 2488 N N . ASP A 1 300 ? 21.197 -12.268 -2.751 1.00 78.62 300 ASP A N 1
ATOM 2489 C CA . ASP A 1 300 ? 21.761 -12.897 -1.552 1.00 78.62 300 ASP A CA 1
ATOM 2490 C C . ASP A 1 300 ? 21.334 -14.367 -1.402 1.00 78.62 300 ASP A C 1
ATOM 2492 O O . ASP A 1 300 ? 22.048 -15.174 -0.801 1.00 78.62 300 ASP A O 1
ATOM 2496 N N . GLU A 1 301 ? 20.224 -14.752 -2.028 1.00 72.06 301 GLU A N 1
ATOM 2497 C CA . GLU A 1 301 ? 19.748 -16.127 -2.051 1.00 72.06 301 GLU A CA 1
ATOM 2498 C C . GLU A 1 301 ? 20.534 -16.994 -3.043 1.00 72.06 301 GLU A C 1
ATOM 2500 O O . GLU A 1 301 ? 20.501 -16.841 -4.274 1.00 72.06 301 GLU A O 1
ATOM 2505 N N . SER A 1 302 ? 21.244 -17.973 -2.482 1.00 60.28 302 SER A N 1
ATOM 2506 C CA . SER A 1 302 ? 21.854 -19.069 -3.232 1.00 60.28 302 SER A CA 1
ATOM 2507 C C . SER A 1 302 ? 20.865 -20.228 -3.274 1.00 60.28 302 SER A C 1
ATOM 2509 O O . SER A 1 302 ? 20.817 -21.065 -2.372 1.00 60.28 302 SER A O 1
ATOM 2511 N N . PHE A 1 303 ? 20.046 -20.278 -4.317 1.00 58.75 303 PHE A N 1
ATOM 2512 C CA . PHE A 1 303 ? 19.191 -21.434 -4.535 1.00 58.75 303 PHE A CA 1
ATOM 2513 C C . PHE A 1 303 ? 19.999 -22.600 -5.115 1.00 58.75 303 PHE A C 1
ATOM 2515 O O . PHE A 1 303 ? 20.903 -22.417 -5.926 1.00 58.75 303 PHE A O 1
ATOM 2522 N N . GLY A 1 304 ? 19.703 -23.814 -4.649 1.00 54.91 304 GLY A N 1
ATOM 2523 C CA . GLY A 1 304 ? 20.288 -25.038 -5.193 1.00 54.91 304 GLY A CA 1
ATOM 2524 C C . GLY A 1 304 ? 19.604 -25.474 -6.492 1.00 54.91 304 GLY A C 1
ATOM 2525 O O . GLY A 1 304 ? 18.464 -25.108 -6.759 1.00 54.91 304 GLY A O 1
ATOM 2526 N N . VAL A 1 305 ? 20.269 -26.359 -7.237 1.00 55.53 305 VAL A N 1
ATOM 2527 C CA . VAL A 1 305 ? 19.875 -26.885 -8.564 1.00 55.53 305 VAL A CA 1
ATOM 2528 C C . VAL A 1 305 ? 18.394 -27.298 -8.683 1.00 55.53 305 VAL A C 1
ATOM 2530 O O . VAL A 1 305 ? 17.785 -27.140 -9.735 1.00 55.53 305 VAL A O 1
ATOM 2533 N N . VAL A 1 306 ? 17.783 -27.819 -7.613 1.00 57.19 306 VAL A N 1
ATOM 2534 C CA . VAL A 1 306 ? 16.368 -28.244 -7.596 1.00 57.19 306 VAL A CA 1
ATOM 2535 C C . VAL A 1 306 ? 15.409 -27.074 -7.831 1.00 57.19 306 VAL A C 1
ATOM 2537 O O . VAL A 1 306 ? 14.407 -27.227 -8.525 1.00 57.19 306 VAL A O 1
ATOM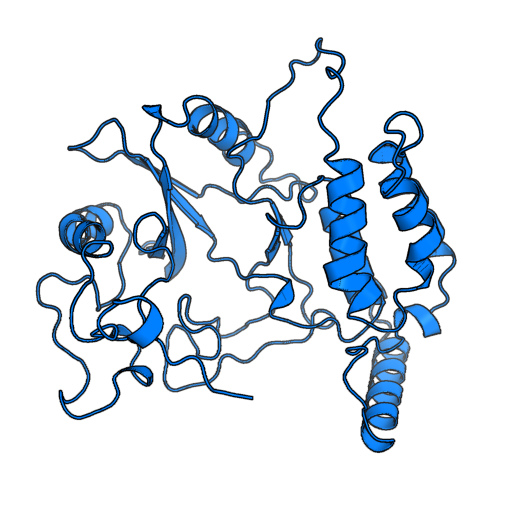 2540 N N . HIS A 1 307 ? 15.719 -25.907 -7.274 1.00 60.16 307 HIS A N 1
ATOM 2541 C CA . HIS A 1 307 ? 14.906 -24.707 -7.419 1.00 60.16 307 HIS A CA 1
ATOM 2542 C C . HIS A 1 307 ? 14.968 -24.176 -8.856 1.00 60.16 307 HIS A C 1
ATOM 2544 O O . HIS A 1 307 ? 13.931 -23.874 -9.439 1.00 60.16 307 HIS A O 1
ATOM 2550 N N . ASP A 1 308 ? 16.155 -24.189 -9.470 1.00 61.94 308 ASP A N 1
ATOM 2551 C CA . ASP A 1 308 ? 16.346 -23.798 -10.872 1.00 61.94 308 ASP A CA 1
ATOM 2552 C C . ASP A 1 308 ? 15.514 -24.672 -11.824 1.00 61.94 308 ASP A C 1
ATOM 2554 O O . ASP A 1 308 ? 14.927 -24.172 -12.786 1.00 61.94 308 ASP A O 1
ATOM 2558 N N . PHE A 1 309 ? 15.394 -25.975 -11.533 1.00 63.94 309 PHE A N 1
ATOM 2559 C CA . PHE A 1 309 ? 14.527 -26.876 -12.296 1.00 63.94 309 PHE A CA 1
ATOM 2560 C C . PHE A 1 309 ? 13.041 -26.561 -12.115 1.00 63.94 309 PHE A C 1
ATOM 2562 O O . PHE A 1 309 ? 12.317 -26.524 -13.108 1.00 63.94 309 PHE A O 1
ATOM 2569 N N . VAL A 1 310 ? 12.576 -26.328 -10.882 1.00 66.62 310 VAL A N 1
ATOM 2570 C CA . VAL A 1 310 ? 11.176 -25.943 -10.622 1.00 66.62 310 VAL A CA 1
ATOM 2571 C C . VAL A 1 310 ? 10.827 -24.670 -11.390 1.00 66.62 310 VAL A C 1
ATOM 2573 O O . VAL A 1 310 ? 9.801 -24.631 -12.068 1.00 66.62 310 VAL A O 1
ATOM 2576 N N . HIS A 1 311 ? 11.715 -23.677 -11.375 1.00 66.88 311 HIS A N 1
ATOM 2577 C CA . HIS A 1 311 ? 11.518 -22.430 -12.111 1.00 66.88 311 HIS A CA 1
ATOM 2578 C C . HIS A 1 311 ? 11.525 -22.620 -13.614 1.00 66.88 311 HIS A C 1
ATOM 2580 O O . HIS A 1 311 ? 10.629 -22.113 -14.280 1.00 66.88 311 HIS A O 1
ATOM 2586 N N . LEU A 1 312 ? 12.437 -23.429 -14.157 1.00 67.06 312 LEU A N 1
ATOM 2587 C CA . LEU A 1 312 ? 12.421 -23.770 -15.577 1.00 67.06 312 LEU A CA 1
ATOM 2588 C C . LEU A 1 312 ? 11.088 -24.421 -15.989 1.00 67.06 312 LEU A C 1
ATOM 2590 O O . LEU A 1 312 ? 10.529 -24.075 -17.031 1.00 67.06 312 LEU A O 1
ATOM 2594 N N . PHE A 1 313 ? 10.543 -25.324 -15.169 1.00 69.81 313 PHE A N 1
ATOM 2595 C CA . PHE A 1 313 ? 9.229 -25.921 -15.417 1.00 69.81 313 PHE A CA 1
ATOM 2596 C C . PHE A 1 313 ? 8.097 -24.892 -15.348 1.00 69.81 313 PHE A C 1
ATOM 2598 O O . PHE A 1 313 ? 7.207 -24.924 -16.198 1.00 69.81 313 PHE A O 1
ATOM 2605 N N . THR A 1 314 ? 8.137 -23.960 -14.397 1.00 68.50 314 THR A N 1
ATOM 2606 C CA . THR A 1 314 ? 7.170 -22.858 -14.278 1.00 68.50 314 THR A CA 1
ATOM 2607 C C . THR A 1 314 ? 7.236 -21.914 -15.485 1.00 68.50 314 THR A C 1
ATOM 2609 O O . THR A 1 314 ? 6.205 -21.608 -16.087 1.00 68.50 314 THR A O 1
ATOM 2612 N N . THR A 1 315 ? 8.439 -21.540 -15.925 1.00 65.88 315 THR A N 1
ATOM 2613 C CA . THR A 1 315 ? 8.698 -20.765 -17.147 1.00 65.88 315 THR A CA 1
ATOM 2614 C C . THR A 1 315 ? 8.134 -21.467 -18.385 1.00 65.88 315 THR A C 1
ATOM 2616 O O . THR A 1 315 ? 7.430 -20.845 -19.185 1.00 65.88 315 THR A O 1
ATOM 2619 N N . ILE A 1 316 ? 8.391 -22.772 -18.544 1.00 70.19 316 ILE A N 1
ATOM 2620 C CA . ILE A 1 316 ? 7.862 -23.569 -19.662 1.00 70.19 316 ILE A CA 1
ATOM 2621 C C . ILE A 1 316 ? 6.335 -23.648 -19.588 1.00 70.19 316 ILE A C 1
ATOM 2623 O O . ILE A 1 316 ? 5.669 -23.425 -20.597 1.00 70.19 316 ILE A O 1
ATOM 2627 N N . LYS A 1 317 ? 5.771 -23.911 -18.404 1.00 76.56 317 LYS A N 1
ATOM 2628 C CA . LYS A 1 317 ? 4.323 -23.967 -18.171 1.00 76.56 317 LYS A CA 1
ATOM 2629 C C . LYS A 1 317 ? 3.652 -22.668 -18.613 1.00 76.56 317 LYS A C 1
ATOM 2631 O O . LYS A 1 317 ? 2.743 -22.723 -19.434 1.00 76.56 317 LYS A O 1
ATOM 2636 N N . TYR A 1 318 ? 4.107 -21.512 -18.131 1.00 68.81 318 TYR A N 1
ATOM 2637 C CA . TYR A 1 318 ? 3.490 -20.227 -18.474 1.00 68.81 318 TYR A CA 1
ATOM 2638 C C . TYR A 1 318 ? 3.685 -19.838 -19.940 1.00 68.81 318 TYR A C 1
ATOM 2640 O O . TYR A 1 318 ? 2.749 -19.336 -20.562 1.00 68.81 318 TYR A O 1
ATOM 2648 N N . THR A 1 319 ? 4.837 -20.180 -20.528 1.00 66.62 319 THR A N 1
ATOM 2649 C CA . THR A 1 319 ? 5.070 -20.010 -21.970 1.00 66.62 319 THR A CA 1
ATOM 2650 C C . THR A 1 319 ? 4.090 -20.850 -22.799 1.00 66.62 319 THR A C 1
ATOM 2652 O O . THR A 1 319 ? 3.498 -20.343 -23.749 1.00 66.62 319 THR A O 1
ATOM 2655 N N . LEU A 1 320 ? 3.882 -22.123 -22.439 1.00 71.06 320 LEU A N 1
ATOM 2656 C CA . LEU A 1 320 ? 2.975 -23.035 -23.148 1.00 71.06 320 LEU A CA 1
ATOM 2657 C C . LEU A 1 320 ? 1.495 -22.700 -22.931 1.00 71.06 320 LEU A C 1
ATOM 2659 O O . LEU A 1 320 ? 0.685 -22.916 -23.829 1.00 71.06 320 LEU A O 1
ATOM 2663 N N . MET A 1 321 ? 1.138 -22.166 -21.761 1.00 66.31 321 MET A N 1
ATOM 2664 C CA . MET A 1 321 ? -0.227 -21.731 -21.447 1.00 66.31 321 MET A CA 1
ATOM 2665 C C . MET A 1 321 ? -0.628 -20.437 -22.169 1.00 66.31 321 MET A C 1
ATOM 2667 O O . MET A 1 321 ? -1.787 -20.041 -22.083 1.00 66.31 321 MET A O 1
ATOM 2671 N N . GLY A 1 322 ? 0.296 -19.779 -22.881 1.00 61.34 322 GLY A N 1
ATOM 2672 C CA . GLY A 1 322 ? 0.003 -18.560 -23.634 1.00 61.34 322 GLY A CA 1
ATOM 2673 C C . GLY A 1 322 ? -0.437 -17.392 -22.751 1.00 61.34 322 GLY A C 1
ATOM 2674 O O . GLY A 1 322 ? -1.130 -16.499 -23.237 1.00 61.34 322 GLY A O 1
ATOM 2675 N N . ILE A 1 323 ? -0.063 -17.399 -21.463 1.00 61.22 323 ILE A N 1
ATOM 2676 C CA . ILE A 1 323 ? -0.339 -16.275 -20.566 1.00 61.22 323 ILE A CA 1
ATOM 2677 C C . ILE A 1 323 ? 0.425 -15.067 -21.119 1.00 61.22 323 ILE A C 1
ATOM 2679 O O . ILE A 1 323 ? 1.636 -15.178 -21.346 1.00 61.22 323 ILE A O 1
ATOM 2683 N N . PRO A 1 324 ? -0.247 -13.932 -21.386 1.00 58.09 324 PRO A N 1
ATOM 2684 C CA . PRO A 1 324 ? 0.427 -12.762 -21.917 1.00 58.09 324 PRO A CA 1
ATOM 2685 C C . PRO A 1 324 ? 1.557 -12.360 -20.956 1.00 58.09 324 PRO A C 1
ATOM 2687 O O . PRO A 1 324 ? 1.340 -12.328 -19.741 1.00 58.09 324 PRO A O 1
ATOM 2690 N N . PRO A 1 325 ? 2.768 -12.066 -21.468 1.00 56.66 325 PRO A N 1
ATOM 2691 C CA . PRO A 1 325 ? 3.925 -11.813 -20.616 1.00 56.66 325 PRO A CA 1
ATOM 2692 C C . PRO A 1 325 ? 3.664 -10.677 -19.632 1.00 56.66 325 PRO A C 1
ATOM 2694 O O . PRO A 1 325 ? 4.079 -10.739 -18.487 1.00 56.66 325 PRO A O 1
ATOM 2697 N N . VAL A 1 326 ? 2.905 -9.676 -20.056 1.00 61.06 326 VAL A N 1
ATOM 2698 C CA . VAL A 1 326 ? 2.436 -8.587 -19.215 1.00 61.06 326 VAL A CA 1
ATOM 2699 C C . VAL A 1 326 ? 0.910 -8.547 -19.345 1.00 61.06 326 VAL A C 1
ATOM 2701 O O . VAL A 1 326 ? 0.416 -8.565 -20.478 1.00 61.06 326 VAL A O 1
ATOM 2704 N N . PRO A 1 327 ? 0.160 -8.512 -18.232 1.00 61.25 327 PRO A N 1
ATOM 2705 C CA . PRO A 1 327 ? -1.282 -8.302 -18.255 1.00 61.25 327 PRO A CA 1
ATOM 2706 C C . PRO A 1 327 ? -1.625 -7.054 -19.070 1.00 61.25 327 PRO A C 1
ATOM 2708 O O . PRO A 1 327 ? -1.023 -5.997 -18.889 1.00 61.25 327 PRO A O 1
ATOM 2711 N N . THR A 1 328 ? -2.571 -7.180 -19.994 1.00 55.16 328 THR A N 1
ATOM 2712 C CA . THR A 1 328 ? -3.107 -6.025 -20.722 1.00 55.16 328 THR A CA 1
ATOM 2713 C C . THR A 1 328 ? -4.038 -5.282 -19.767 1.00 55.16 328 THR A C 1
ATOM 2715 O O . THR A 1 328 ? -4.918 -5.919 -19.190 1.00 55.16 328 THR A O 1
ATOM 2718 N N . GLN A 1 329 ? -3.781 -3.990 -19.538 1.00 50.66 329 GLN A N 1
ATOM 2719 C CA . GLN A 1 329 ? -4.636 -3.136 -18.705 1.00 50.66 329 GLN A CA 1
ATOM 2720 C C . GLN A 1 329 ? -6.004 -2.897 -19.341 1.00 50.66 329 GLN A C 1
ATOM 2722 O O . GLN A 1 329 ? -6.060 -2.793 -20.592 1.00 50.66 329 GLN A O 1
#

Sequence (329 aa):
MEHLTPAYFGLEPLNLGKLTLQEEFWCDHQKWLQDCGYMLRPRYMLDWQLSWPVDVRGMEYEDAQPLIRALTINDTTRLSDGAYVTLKIIKPSLHPYKVDTAMSLCLKQLTSDPLNHCVPIYNVLKLPEDNDKVILVMPLLRGWHELEFEMVREGIYFFQQIFEDILILNVLMDGSMYPDRWHPCNRRHMQDNFRLLAKHFSHTEHPPKYYFIDFGISCWYGPDNKAPLELPIRNYVGNLIREAVINEYKDFDFMWPLISDMVQDDLAKCPTIDQVVKHFADMCKKLGILKLHAYVGRRDESFGVVHDFVHLFTTIKYTLMGIPPVPTQ

Nearest PDB structures (foldseek):
  2wqo-assembly1_A  TM=5.595E-01  e=3.511E-04  Homo sapiens
  4un0-assembly1_C  TM=5.314E-01  e=3.139E-04  Homo sapiens
  6rfp-assembly1_A  TM=4.947E-01  e=5.812E-04  Rattus norvegicus
  2xkc-assembly1_A  TM=4.671E-01  e=9.623E-04  Homo sapiens
  5l1z-assembly1_A  TM=5.023E-01  e=7.228E-03  Homo sapiens

Secondary structure (DSSP, 8-state):
-----GGGGTPPPP-TTS--HHHHHHHHTHHHHHHTTEEE-GGGSTT---SS-TTS-GGGSSTT---TTTTTEEEEEETTT--EEEEEEE-TTT-HHHHHHHHHHHHSSGGG-TT--BPP--EEEEPSS-TT-EEEEEE--EEGGGS---BHHHHHHHHHHHTTSS-GGGEEE-STT-TT---SSSTTB-SS-TTSB-----TTTSPPPEEE---TTPPPPPTT-------SHHHHHHHHHIIIIITTBSSGGGGHHHHHHHT-SSTTTSPPHHHHHHHHHHHHHT--HHHHT-B--BSS----HHHHHHHHHHHHHHHHTT--SS---

Organism: Piloderma croceum (strain F 1598) (NC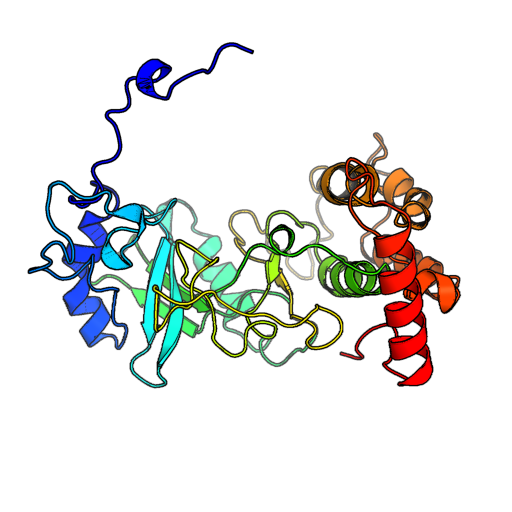BI:txid765440)

Radius of gyration: 22.41 Å; Cα contacts (8 Å, |Δi|>4): 452; chains: 1; bounding box: 50×56×58 Å

pLDDT: mean 78.3, std 15.24, range [28.67, 97.38]

InterPro domains:
  IPR011009 Protein kinase-like domain superfamily [SSF56112] (78-289)